Protein AF-A0A3D0YRG6-F1 (afdb_monomer)

Solvent-accessible surface area (backbone atoms only — not comparable to full-atom values): 16765 Å² total; per-residue (Å²): 136,90,87,84,81,78,80,50,76,67,57,53,54,51,49,54,49,51,50,47,50,52,47,17,48,48,54,17,50,45,39,53,71,35,41,47,46,30,84,77,57,40,59,72,38,30,30,65,33,42,30,53,46,43,55,52,52,52,52,49,51,52,52,56,38,47,76,70,71,39,66,58,76,84,44,48,73,67,44,46,66,55,49,52,56,35,47,41,37,67,75,52,95,42,61,67,58,49,56,50,43,54,54,52,45,56,52,48,51,42,49,47,56,50,49,54,54,43,58,72,74,41,90,83,66,101,45,74,69,48,55,55,50,50,52,53,52,53,56,38,21,69,79,25,39,66,58,26,49,52,50,53,54,47,58,65,53,72,75,74,63,90,73,57,69,63,63,55,42,50,52,50,14,51,53,50,33,52,49,47,36,67,73,47,50,49,55,53,51,32,74,76,32,68,70,57,28,63,72,47,36,73,60,53,51,54,50,50,50,49,61,68,31,69,67,46,49,47,52,52,51,28,51,51,45,17,31,50,47,32,4,38,58,48,41,68,66,45,78,92,67,89,77,77,80,77,84,72,83,81,56,64,68,31,49,48,45,28,55,53,50,53,49,50,54,52,51,52,52,51,52,58,50,45,60,66,69,63,54,96,61,77,72,90,50,68,66,61,60,51,48,54,58,56,56,66,71,75,75,118

Secondary structure (DSSP, 8-state):
--------HHHHHHHHHHHHHHHHHHHHHHHHHHTTTHHHHGGGGTHHHHHHHHHHHHHHHHHHHHTTT--HHHHHHHHHHHHHHHHHHHH---HHHHHHHHHHHHHHHHHHHHHHHHHHHS-----HHHHHHHHHHHHTHHHHHHHHHHHHHHHHHTTS----HHHHHHHHHHHHHHHHIIIIIHHHHHHH-HHHHHHHHHHHHHHHHHHHSHHHHHHHHHHHHHHHHHHHHHHHHS-S------PPPPPHHHHHHHHHHHHHHHHHHHHHHHHHH--SS--S-HHHHHHHHHHHHS--

Nearest PDB structures (foldseek):
  3qwe-assembly1_A-2  TM=1.627E-01  e=6.360E+00  Homo sapiens

Foldseek 3Di:
DDPPPDPDPVNVVVVVLLVLLVLLLVLLVLCLVQVVCCVVVNLVSCAVSVLVSLVSVVVVLLVLCVVVVQPVVVLVVLCVVLNVLSCCSHPDDDRVSSVVSVVVNLLSSLLSSLVSVCVVVDPDDPDPVVVVVSVCLSPQLVLCLVVLVVSNVVSVVVPDDPDPVLVVLLVLLVVVQVCCCQVPVQVVLCVQDVQSVVVCVVVNVVVVCCCPDPVNVSVVSSVSSSSSSSSSSVSSSDPDDSDDDDDDDDDPSSVCSNVVSSVVSVVVSVVSVVVVVPPVDDPPDPVVVVVCVVVNPPPD

Mean predicted aligned error: 12.84 Å

Sequence (300 aa):
MALFGLAGPRSEVDRLTGIKILWSLGASTLWVLLVWGFWRSGPDALGLNAFLYMAAMASLFVWSLHRQGVEVRSCLFWLIPWGLTALSFLVYYNPFLKMTSLLVLLVSSAIFYNYSLLAVRRSLQWTPSLVIRLTGRGLSFLFFIWKSIRLHGQFVSLRGAGRNSTLWRVIIGVVILVALALFIVLPLLSSADPTFASSVRSITDWFTELISSSPFRRALFGALLSVLTLAALLAWNSPSEMQEGKEKPIDSIVVGIVLGGVLALYLLFLGIQFQKLWVGRLPFEFADAVYFVKSGFWQL

Structure (mmCIF, N/CA/C/O backbone):
data_AF-A0A3D0YRG6-F1
#
_entry.id   AF-A0A3D0YRG6-F1
#
loop_
_atom_site.group_PDB
_atom_site.id
_atom_site.type_symbol
_atom_site.label_atom_id
_atom_site.label_alt_id
_atom_site.label_comp_id
_atom_site.label_asym_id
_atom_site.label_entity_id
_atom_site.label_seq_id
_atom_site.pdbx_PDB_ins_code
_atom_site.Cartn_x
_atom_site.Cartn_y
_atom_site.Cartn_z
_atom_site.occupancy
_atom_site.B_iso_or_equiv
_atom_site.auth_seq_id
_atom_site.auth_comp_id
_atom_site.auth_asym_id
_atom_site.auth_atom_id
_atom_site.pdbx_PDB_model_num
ATOM 1 N N . MET A 1 1 ? -0.795 -39.296 26.609 1.00 36.84 1 MET A N 1
ATOM 2 C CA . MET A 1 1 ? 0.221 -38.852 27.586 1.00 36.84 1 MET A CA 1
ATOM 3 C C . MET A 1 1 ? 1.489 -38.537 26.794 1.00 36.84 1 MET A C 1
ATOM 5 O O . MET A 1 1 ? 1.884 -39.381 26.007 1.00 36.84 1 MET A O 1
ATOM 9 N N . ALA A 1 2 ? 2.027 -37.318 26.935 1.00 33.34 2 ALA A N 1
ATOM 10 C CA . ALA A 1 2 ? 3.246 -36.784 26.295 1.00 33.34 2 ALA A CA 1
ATOM 11 C C . ALA A 1 2 ? 3.236 -36.497 24.768 1.00 33.34 2 ALA A C 1
ATOM 13 O O . ALA A 1 2 ? 3.969 -37.111 24.008 1.00 33.34 2 ALA A O 1
ATOM 14 N N . LEU A 1 3 ? 2.481 -35.475 24.333 1.00 28.20 3 LEU A N 1
ATOM 15 C CA . LEU A 1 3 ? 2.769 -34.700 23.100 1.00 28.20 3 LEU A CA 1
ATOM 16 C C . LEU A 1 3 ? 2.581 -33.178 23.316 1.00 28.20 3 LEU A C 1
ATOM 18 O O . LEU A 1 3 ? 2.334 -32.417 22.388 1.00 28.20 3 LEU A O 1
ATOM 22 N N . PHE A 1 4 ? 2.717 -32.723 24.565 1.00 39.62 4 PHE A N 1
ATOM 23 C CA . PHE A 1 4 ? 2.852 -31.309 24.928 1.00 39.62 4 PHE A CA 1
ATOM 24 C C . PHE A 1 4 ? 4.309 -31.055 25.328 1.00 39.62 4 PHE A C 1
ATOM 26 O O . PHE A 1 4 ? 4.646 -30.938 26.501 1.00 39.62 4 PHE A O 1
ATOM 33 N N . GLY A 1 5 ? 5.193 -31.060 24.331 1.00 30.92 5 GLY A N 1
ATOM 34 C CA . GLY A 1 5 ? 6.616 -30.780 24.496 1.00 30.92 5 GLY A CA 1
ATOM 35 C C . GLY A 1 5 ? 6.946 -29.355 24.063 1.00 30.92 5 GLY A C 1
ATOM 36 O O . GLY A 1 5 ? 7.280 -29.132 22.909 1.00 30.92 5 GLY A O 1
ATOM 37 N N . LEU A 1 6 ? 6.840 -28.412 25.002 1.00 38.47 6 LEU A N 1
ATOM 38 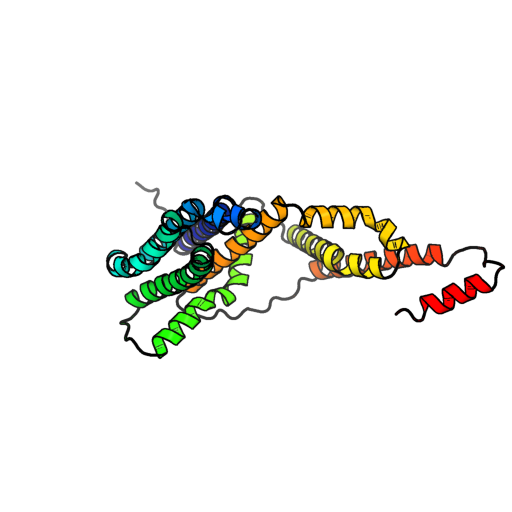C CA . LEU A 1 6 ? 7.609 -27.159 25.055 1.00 38.47 6 LEU A CA 1
ATOM 39 C C . LEU A 1 6 ? 7.607 -26.276 23.789 1.00 38.47 6 LEU A C 1
ATOM 41 O O . LEU A 1 6 ? 8.641 -25.998 23.184 1.00 38.47 6 LEU A O 1
ATOM 45 N N . ALA A 1 7 ? 6.445 -25.704 23.476 1.00 38.47 7 ALA A N 1
ATOM 46 C CA . ALA A 1 7 ? 6.382 -24.439 22.752 1.00 38.47 7 ALA A CA 1
ATOM 47 C C . ALA A 1 7 ? 6.850 -23.316 23.701 1.00 38.47 7 ALA A C 1
ATOM 49 O O . ALA A 1 7 ? 6.064 -22.771 24.470 1.00 38.47 7 ALA A O 1
ATOM 50 N N . GLY A 1 8 ? 8.150 -23.003 23.712 1.00 35.66 8 GLY A N 1
ATOM 51 C CA . GLY A 1 8 ? 8.667 -21.864 24.480 1.00 35.66 8 GLY A CA 1
ATOM 52 C C . GLY A 1 8 ? 8.008 -20.539 24.049 1.00 35.66 8 GLY A C 1
ATOM 53 O O . GLY A 1 8 ? 7.499 -20.456 22.925 1.00 35.66 8 GLY A O 1
ATOM 54 N N . PRO A 1 9 ? 8.070 -19.468 24.865 1.00 50.12 9 PRO A N 1
ATOM 55 C CA . PRO A 1 9 ? 7.388 -18.189 24.598 1.00 50.12 9 PRO A CA 1
ATOM 56 C C . PRO A 1 9 ? 7.739 -17.579 23.230 1.00 50.12 9 PRO A C 1
ATOM 58 O O . PRO A 1 9 ? 6.934 -16.883 22.617 1.00 50.12 9 PRO A O 1
ATOM 61 N N . ARG A 1 10 ? 8.923 -17.901 22.695 1.00 54.84 10 ARG A N 1
ATOM 62 C CA . ARG A 1 10 ? 9.375 -17.490 21.359 1.00 54.84 10 ARG A CA 1
ATOM 63 C C . ARG A 1 10 ? 8.516 -18.082 20.231 1.00 54.84 10 ARG A C 1
ATOM 65 O O . ARG A 1 10 ? 8.138 -17.362 19.316 1.00 54.84 10 ARG A O 1
ATOM 72 N N . SER A 1 11 ? 8.132 -19.355 20.344 1.00 62.22 11 SER A N 1
ATOM 73 C CA . SER A 1 11 ? 7.316 -20.050 19.336 1.00 62.22 11 SER A CA 1
ATOM 74 C C . SER A 1 11 ? 5.872 -19.538 19.276 1.00 62.22 11 SER A C 1
ATOM 76 O O . SER A 1 11 ? 5.269 -19.491 18.204 1.00 62.22 11 SER A O 1
ATOM 78 N N . GLU A 1 12 ? 5.324 -19.090 20.408 1.00 67.31 12 GLU A N 1
ATOM 79 C CA . GLU A 1 12 ? 3.985 -18.506 20.470 1.00 67.31 12 GLU A CA 1
ATOM 80 C C . GLU A 1 12 ? 3.956 -17.087 19.886 1.00 67.31 12 GLU A C 1
ATOM 82 O O . GLU A 1 12 ? 3.063 -16.755 19.103 1.00 67.31 12 GLU A O 1
ATOM 87 N N . VAL A 1 13 ? 4.974 -16.271 20.181 1.00 66.94 13 VAL A N 1
ATOM 88 C CA . VAL A 1 13 ? 5.146 -14.938 19.580 1.00 66.94 13 VAL A CA 1
ATOM 89 C C . VAL A 1 13 ? 5.319 -15.034 18.062 1.00 66.94 13 VAL A C 1
ATOM 91 O O . VAL A 1 13 ? 4.689 -14.271 17.322 1.00 66.94 13 VAL A O 1
ATOM 94 N N . ASP A 1 14 ? 6.109 -15.996 17.584 1.00 70.56 14 ASP A N 1
ATOM 95 C CA . ASP A 1 14 ? 6.311 -16.231 16.153 1.00 70.56 14 ASP A CA 1
ATOM 96 C C . ASP A 1 14 ? 5.012 -16.703 15.475 1.00 70.56 14 ASP A C 1
ATOM 98 O O . ASP A 1 14 ? 4.643 -16.195 14.411 1.00 70.56 14 ASP A O 1
ATOM 102 N N . ARG A 1 15 ? 4.238 -17.582 16.130 1.00 76.50 15 ARG A N 1
ATOM 103 C CA . ARG A 1 15 ? 2.918 -18.026 15.652 1.00 76.50 15 ARG A CA 1
ATOM 104 C C . ARG A 1 15 ? 1.920 -16.871 15.558 1.00 76.50 15 ARG A C 1
ATOM 106 O O . ARG A 1 15 ? 1.243 -16.726 14.542 1.00 76.50 15 ARG A O 1
ATOM 113 N N . LEU A 1 16 ? 1.829 -16.033 16.590 1.00 78.88 16 LEU A N 1
ATOM 114 C CA . LEU A 1 16 ? 0.945 -14.863 16.596 1.00 78.88 16 LEU A CA 1
ATOM 115 C C . LEU A 1 16 ? 1.347 -13.845 15.527 1.00 78.88 16 LEU A C 1
ATOM 117 O O . LEU A 1 16 ? 0.482 -13.250 14.884 1.00 78.88 16 LEU A O 1
ATOM 121 N N . THR A 1 17 ? 2.648 -13.670 15.304 1.00 79.31 17 THR A N 1
ATOM 122 C CA . THR A 1 17 ? 3.166 -12.805 14.240 1.00 79.31 17 THR A CA 1
ATOM 123 C C . THR A 1 17 ? 2.796 -13.353 12.862 1.00 79.31 17 THR A C 1
ATOM 125 O O . THR A 1 17 ? 2.290 -12.601 12.033 1.00 79.31 17 THR A O 1
ATOM 128 N N . GLY A 1 18 ? 2.932 -14.665 12.638 1.00 81.88 18 GLY A N 1
ATOM 129 C CA . GLY A 1 18 ? 2.489 -15.320 11.404 1.00 81.88 18 GLY A CA 1
ATOM 130 C C . GLY A 1 18 ? 0.988 -15.158 11.140 1.00 81.88 18 GLY A C 1
ATOM 131 O O . GLY A 1 18 ? 0.591 -14.840 10.022 1.00 81.88 18 GLY A O 1
ATOM 132 N N . ILE A 1 19 ? 0.151 -15.286 12.175 1.00 84.75 19 ILE A N 1
ATOM 133 C CA . ILE A 1 19 ? -1.299 -15.068 12.059 1.00 84.75 19 ILE A CA 1
ATOM 134 C C . ILE A 1 19 ? -1.611 -13.607 11.694 1.00 84.75 19 ILE A C 1
ATOM 136 O O . ILE A 1 19 ? -2.452 -13.364 10.833 1.00 84.75 19 ILE A O 1
ATOM 140 N N . LYS A 1 20 ? -0.920 -12.625 12.291 1.00 85.44 20 LYS A N 1
ATOM 141 C CA . LYS A 1 20 ? -1.088 -11.200 11.942 1.00 85.44 20 LYS A CA 1
ATOM 142 C C . LYS A 1 20 ? -0.729 -10.910 10.481 1.00 85.44 20 LYS A C 1
ATOM 144 O O . LYS A 1 20 ? -1.434 -10.136 9.845 1.00 85.44 20 LYS A O 1
ATOM 149 N N . ILE A 1 21 ? 0.321 -11.544 9.955 1.00 86.38 21 ILE A N 1
ATOM 150 C CA . ILE A 1 21 ? 0.722 -11.421 8.543 1.00 86.38 21 ILE A CA 1
ATOM 151 C C . ILE A 1 21 ? -0.329 -12.054 7.622 1.00 86.38 21 ILE A C 1
ATOM 153 O O . ILE A 1 21 ? -0.707 -11.469 6.611 1.00 86.38 21 ILE A O 1
ATOM 157 N N . LEU A 1 22 ? -0.845 -13.235 7.976 1.00 87.38 22 LEU A N 1
ATOM 158 C CA . LEU A 1 22 ? -1.905 -13.881 7.199 1.00 87.38 22 LEU A CA 1
ATOM 159 C C . LEU A 1 22 ? -3.162 -13.002 7.142 1.00 87.38 22 LEU A C 1
ATOM 161 O O . LEU A 1 22 ? -3.782 -12.858 6.091 1.00 87.38 22 LEU A O 1
ATOM 165 N N . TRP A 1 23 ? -3.505 -12.372 8.264 1.00 86.94 23 TRP A N 1
ATOM 166 C CA . TRP A 1 23 ? -4.631 -11.455 8.347 1.00 86.94 23 TRP A CA 1
ATOM 167 C C . TRP A 1 23 ? -4.425 -10.166 7.561 1.00 86.94 23 TRP A C 1
ATOM 169 O O . TRP A 1 23 ? -5.364 -9.732 6.902 1.00 86.94 23 TRP A O 1
ATOM 179 N N . SER A 1 24 ? -3.231 -9.566 7.580 1.00 89.19 24 SER A N 1
ATOM 180 C CA . SER A 1 24 ? -2.956 -8.371 6.773 1.00 89.19 24 SER A CA 1
ATOM 181 C C . SER A 1 24 ? -3.040 -8.669 5.275 1.00 89.19 24 SER A C 1
ATOM 183 O O . SER A 1 24 ? -3.644 -7.902 4.523 1.00 89.19 24 SER A O 1
ATOM 185 N N . LEU A 1 25 ? -2.527 -9.832 4.855 1.00 88.94 25 LEU A N 1
ATOM 186 C CA . LEU A 1 25 ? -2.651 -10.315 3.479 1.00 88.94 25 LEU A CA 1
ATOM 187 C C . LEU A 1 25 ? -4.115 -10.581 3.110 1.00 88.94 25 LEU A C 1
ATOM 189 O O . LEU A 1 25 ? -4.562 -10.166 2.042 1.00 88.94 25 LEU A O 1
ATOM 193 N N . GLY A 1 26 ? -4.875 -11.228 3.997 1.00 88.31 26 GLY A N 1
ATOM 194 C CA . GLY A 1 26 ? -6.297 -11.508 3.803 1.00 88.31 26 GLY A CA 1
ATOM 195 C C . GLY A 1 26 ? -7.140 -10.237 3.698 1.00 88.31 26 GLY A C 1
ATOM 196 O O . GLY A 1 26 ? -7.894 -10.088 2.742 1.00 88.31 26 GLY A O 1
ATOM 197 N N . ALA A 1 27 ? -6.963 -9.290 4.623 1.00 87.38 27 ALA A N 1
ATOM 198 C CA . ALA A 1 27 ? -7.642 -7.994 4.609 1.00 87.38 27 ALA A CA 1
ATOM 199 C C . ALA A 1 27 ? -7.343 -7.221 3.321 1.00 87.38 27 ALA A C 1
ATOM 201 O O . ALA A 1 27 ? -8.251 -6.735 2.650 1.00 87.38 27 ALA A O 1
ATOM 202 N N . SER A 1 28 ? -6.073 -7.169 2.929 1.00 90.38 28 SER A N 1
ATOM 203 C CA . SER A 1 28 ? -5.670 -6.526 1.687 1.00 90.38 28 SER A CA 1
ATOM 204 C C . SER A 1 28 ? -6.287 -7.189 0.448 1.00 90.38 28 SER A C 1
ATOM 206 O O . SER A 1 28 ? -6.836 -6.510 -0.422 1.00 90.38 28 SER A O 1
ATOM 208 N N . THR A 1 29 ? -6.266 -8.521 0.396 1.00 89.25 29 THR A N 1
ATOM 209 C CA . THR A 1 29 ? -6.861 -9.285 -0.708 1.00 89.25 29 THR A CA 1
ATOM 210 C C . THR A 1 29 ? -8.365 -9.036 -0.791 1.00 89.25 29 THR A C 1
ATOM 212 O O . THR A 1 29 ? -8.882 -8.770 -1.872 1.00 89.25 29 THR A O 1
ATOM 215 N N . LEU A 1 30 ? -9.068 -9.037 0.347 1.00 89.75 30 LEU A N 1
ATOM 216 C CA . LEU A 1 30 ? -10.493 -8.711 0.412 1.00 89.75 30 LEU A CA 1
ATOM 217 C C . LEU A 1 30 ? -10.779 -7.296 -0.091 1.00 89.75 30 LEU A C 1
ATOM 219 O O . LEU A 1 30 ? -11.737 -7.110 -0.836 1.00 89.75 30 LEU A O 1
ATOM 223 N N . TRP A 1 31 ? -9.945 -6.311 0.249 1.00 90.25 31 TRP A N 1
ATOM 224 C CA . TRP A 1 31 ? -10.100 -4.955 -0.279 1.00 90.25 31 TRP A CA 1
ATOM 225 C C . TRP A 1 31 ? -9.959 -4.929 -1.802 1.00 90.25 31 TRP A C 1
ATOM 227 O O . TRP A 1 31 ? -10.797 -4.360 -2.498 1.00 90.25 31 TRP A O 1
ATOM 237 N N . VAL A 1 32 ? -8.923 -5.576 -2.343 1.00 89.88 32 VAL A N 1
ATOM 238 C CA . VAL A 1 32 ? -8.686 -5.631 -3.794 1.00 89.88 32 VAL A CA 1
ATOM 239 C C . VAL A 1 32 ? -9.809 -6.374 -4.525 1.00 89.88 32 VAL A C 1
ATOM 241 O O . VAL A 1 32 ? -10.137 -6.020 -5.654 1.00 89.88 32 VAL A O 1
ATOM 244 N N . LEU A 1 33 ? -10.426 -7.379 -3.908 1.00 88.56 33 LEU A N 1
ATOM 245 C CA . LEU A 1 33 ? -11.531 -8.118 -4.519 1.00 88.56 33 LEU A CA 1
ATOM 246 C C . LEU A 1 33 ? -12.857 -7.356 -4.453 1.00 88.56 33 LEU A C 1
ATOM 248 O O . LEU A 1 33 ? -13.571 -7.288 -5.449 1.00 88.56 33 LEU A O 1
ATOM 252 N N . LEU A 1 34 ? -13.182 -6.780 -3.296 1.00 87.50 34 LEU A N 1
ATOM 253 C CA . LEU A 1 34 ? -14.490 -6.181 -3.036 1.00 87.50 34 LEU A CA 1
ATOM 254 C C . LEU A 1 34 ? -14.517 -4.696 -3.416 1.00 87.50 34 LEU A C 1
ATOM 256 O O . LEU A 1 34 ? -15.422 -4.230 -4.100 1.00 87.50 34 LEU A O 1
ATOM 260 N N . VAL A 1 35 ? -13.509 -3.936 -2.997 1.00 86.56 35 VAL A N 1
ATOM 261 C CA . VAL A 1 35 ? -13.532 -2.467 -3.038 1.00 86.56 35 VAL A CA 1
ATOM 262 C C . VAL A 1 35 ? -12.842 -1.910 -4.285 1.00 86.56 35 VAL A C 1
ATOM 264 O O . VAL A 1 35 ? -13.144 -0.793 -4.688 1.00 86.56 35 VAL A O 1
ATOM 267 N N . TRP A 1 36 ? -11.993 -2.677 -4.984 1.00 88.44 36 TRP A N 1
ATOM 268 C CA . TRP A 1 36 ? -11.275 -2.180 -6.173 1.00 88.44 36 TRP A CA 1
ATOM 269 C C . TRP A 1 36 ? -12.185 -1.625 -7.277 1.00 88.44 36 TRP A C 1
ATOM 271 O O . TRP A 1 36 ? -11.772 -0.733 -8.022 1.00 88.44 36 TRP A O 1
ATOM 281 N N . GLY A 1 37 ? -13.422 -2.125 -7.387 1.00 83.75 37 GLY A N 1
ATOM 282 C CA . GLY A 1 37 ? -14.426 -1.607 -8.323 1.00 83.75 37 GLY A CA 1
ATOM 283 C C . GLY A 1 37 ? -14.661 -0.098 -8.189 1.00 83.75 37 GLY A C 1
ATOM 284 O O . GLY A 1 37 ? -14.980 0.556 -9.180 1.00 83.75 37 GLY A O 1
ATOM 285 N N . PHE A 1 38 ? -14.392 0.468 -7.010 1.00 84.88 38 PHE A N 1
ATOM 286 C CA . PHE A 1 38 ? -14.423 1.902 -6.737 1.00 84.88 38 PHE A CA 1
ATOM 287 C C . PHE A 1 38 ? -13.600 2.733 -7.731 1.00 84.88 38 PHE A C 1
ATOM 289 O O . PHE A 1 38 ? -14.051 3.780 -8.180 1.00 84.88 38 PHE A O 1
ATOM 296 N N . TRP A 1 39 ? -12.425 2.253 -8.148 1.00 82.00 39 TRP A N 1
ATOM 297 C CA . TRP A 1 39 ? -11.570 2.986 -9.090 1.00 82.00 39 TRP A CA 1
ATOM 298 C C . TRP A 1 39 ? -12.131 3.049 -10.514 1.00 82.00 39 TRP A C 1
ATOM 300 O O . TRP A 1 39 ? -11.663 3.852 -11.314 1.00 82.00 39 TRP A O 1
ATOM 310 N N . ARG A 1 40 ? -13.089 2.177 -10.856 1.00 82.44 40 ARG A N 1
ATOM 311 C CA . ARG A 1 40 ? -13.707 2.123 -12.190 1.00 82.44 40 ARG A CA 1
ATOM 312 C C . ARG A 1 40 ? -15.100 2.737 -12.210 1.00 82.44 40 ARG A C 1
ATOM 314 O O . ARG A 1 40 ? -15.429 3.446 -13.149 1.00 82.44 40 ARG A O 1
ATOM 321 N N . SER A 1 41 ? -15.902 2.447 -11.192 1.00 79.56 41 SER A N 1
ATOM 322 C CA . SER A 1 41 ? -17.324 2.804 -11.139 1.00 79.56 41 SER A CA 1
ATOM 323 C C . SER A 1 41 ? -17.640 3.801 -10.021 1.00 79.56 41 SER A C 1
ATOM 325 O O . SER A 1 41 ? -18.802 4.037 -9.714 1.00 79.56 41 SER A O 1
ATOM 327 N N . GLY A 1 42 ? -16.616 4.373 -9.381 1.00 81.75 42 GLY A N 1
ATOM 328 C CA . GLY A 1 42 ? -16.779 5.378 -8.338 1.00 81.75 42 GLY A CA 1
ATOM 329 C C . GLY A 1 42 ? -17.505 4.853 -7.089 1.00 81.75 42 GLY A C 1
ATOM 330 O O . GLY A 1 42 ? -17.445 3.659 -6.774 1.00 81.75 42 GLY A O 1
ATOM 331 N N . PRO A 1 43 ? -18.202 5.737 -6.351 1.00 80.25 43 PRO A N 1
ATOM 332 C CA . PRO A 1 43 ? -18.942 5.391 -5.132 1.00 80.25 43 PRO A CA 1
ATOM 333 C C . PRO A 1 43 ? -20.020 4.313 -5.309 1.00 80.25 43 PRO A C 1
ATOM 335 O O . PRO A 1 43 ? -20.471 3.713 -4.328 1.00 80.25 43 PRO A O 1
ATOM 338 N N . ASP A 1 44 ? -20.437 4.036 -6.540 1.00 78.38 44 ASP A N 1
ATOM 339 C CA . ASP A 1 44 ? -21.520 3.097 -6.825 1.00 78.38 44 ASP A CA 1
ATOM 340 C C . ASP A 1 44 ? -21.078 1.645 -6.629 1.00 78.38 44 ASP A C 1
ATOM 342 O O . ASP A 1 44 ? -21.865 0.818 -6.174 1.00 78.38 44 ASP A O 1
ATOM 346 N N . ALA A 1 45 ? -19.786 1.359 -6.816 1.00 80.56 45 ALA A N 1
ATOM 347 C CA . ALA A 1 45 ? -19.205 0.042 -6.558 1.00 80.56 45 ALA A CA 1
ATOM 348 C C . ALA A 1 45 ? -19.030 -0.300 -5.068 1.00 80.56 45 ALA A C 1
ATOM 350 O O . ALA A 1 45 ? -18.699 -1.443 -4.745 1.00 80.56 45 ALA A O 1
ATOM 351 N N . LEU A 1 46 ? -19.213 0.669 -4.160 1.00 82.19 46 LEU A N 1
ATOM 352 C CA . LEU A 1 46 ? -18.967 0.461 -2.733 1.00 82.19 46 LEU A CA 1
ATOM 353 C C . LEU A 1 46 ? -20.058 -0.394 -2.087 1.00 82.19 46 LEU A C 1
ATOM 355 O O . LEU A 1 46 ? -19.710 -1.396 -1.495 1.00 82.19 46 LEU A O 1
ATOM 359 N N . GLY A 1 47 ? -21.341 -0.061 -2.246 1.00 85.62 47 GLY A N 1
ATOM 360 C CA . GLY A 1 47 ? -22.518 -0.773 -1.703 1.00 85.62 47 GLY A CA 1
ATOM 361 C C . GLY A 1 47 ? -22.271 -1.938 -0.721 1.00 85.62 47 GLY A C 1
ATOM 362 O O . GLY A 1 47 ? -21.744 -1.768 0.381 1.00 85.62 47 GLY A O 1
ATOM 363 N N . LEU A 1 48 ? -22.650 -3.149 -1.144 1.00 87.00 48 LEU A N 1
ATOM 364 C CA . LEU A 1 48 ? -22.461 -4.386 -0.376 1.00 87.00 48 LEU A CA 1
ATOM 365 C C . LEU A 1 48 ? -20.982 -4.749 -0.176 1.00 87.00 48 LEU A C 1
ATOM 367 O O . LEU A 1 48 ? -20.606 -5.279 0.866 1.00 87.00 48 LEU A O 1
ATOM 371 N N . ASN A 1 49 ? -20.133 -4.443 -1.152 1.00 89.44 49 ASN A N 1
ATOM 372 C CA . ASN A 1 49 ? -18.718 -4.799 -1.135 1.00 89.44 49 ASN A CA 1
ATOM 373 C C . ASN A 1 49 ? -17.950 -4.130 0.014 1.00 89.44 49 ASN A C 1
ATOM 375 O O . ASN A 1 49 ? -17.192 -4.779 0.735 1.00 89.44 49 ASN A O 1
ATOM 379 N N . ALA A 1 50 ? -18.173 -2.833 0.201 1.00 85.88 50 ALA A N 1
ATOM 380 C CA . ALA A 1 50 ? -17.630 -2.034 1.280 1.00 85.88 50 ALA A CA 1
ATOM 381 C C . ALA A 1 50 ? -18.191 -2.520 2.612 1.00 85.88 50 ALA A C 1
ATOM 383 O O . ALA A 1 50 ? -17.408 -2.748 3.524 1.00 85.88 50 ALA A O 1
ATOM 384 N N . PHE A 1 51 ? -19.499 -2.782 2.712 1.00 88.88 51 PHE A N 1
ATOM 385 C CA . PHE A 1 51 ? -20.086 -3.360 3.924 1.00 88.88 51 PHE A CA 1
ATOM 386 C C . PHE A 1 51 ? -19.416 -4.687 4.325 1.00 88.88 51 PHE A C 1
ATOM 388 O O . PHE A 1 51 ? -19.010 -4.843 5.475 1.00 88.88 51 PHE A O 1
ATOM 395 N N . LEU A 1 52 ? -19.239 -5.619 3.382 1.00 89.38 52 LEU A N 1
ATOM 396 C CA . LEU A 1 52 ? -18.599 -6.916 3.633 1.00 89.38 52 LEU A CA 1
ATOM 397 C C . LEU A 1 52 ? -17.129 -6.770 4.032 1.00 89.38 52 LEU A C 1
ATOM 399 O O . LEU A 1 52 ? -16.691 -7.379 5.010 1.00 89.38 52 LEU A O 1
ATOM 403 N N . TYR A 1 53 ? -16.376 -5.937 3.307 1.00 89.00 53 TYR A N 1
ATOM 404 C CA . TYR A 1 53 ? -14.997 -5.618 3.670 1.00 89.00 53 TYR A CA 1
ATOM 405 C C . TYR A 1 53 ? -14.932 -5.032 5.079 1.00 89.00 53 TYR A C 1
ATOM 407 O O . TYR A 1 53 ? -14.077 -5.411 5.885 1.00 89.00 53 TYR A O 1
ATOM 415 N N . MET A 1 54 ? -15.874 -4.145 5.401 1.00 86.56 54 MET A N 1
ATOM 416 C CA . MET A 1 54 ? -15.909 -3.541 6.708 1.00 86.56 54 MET A CA 1
ATOM 417 C C . MET A 1 54 ? -16.180 -4.574 7.779 1.00 86.56 54 MET A C 1
ATOM 419 O O . MET A 1 54 ? -15.397 -4.670 8.724 1.00 86.56 54 MET A O 1
ATOM 423 N N . ALA A 1 55 ? -17.240 -5.370 7.643 1.00 87.12 55 ALA A N 1
ATOM 424 C CA . ALA A 1 55 ? -17.586 -6.413 8.603 1.00 87.12 55 ALA A CA 1
ATOM 425 C C . ALA A 1 55 ? -16.395 -7.350 8.873 1.00 87.12 55 ALA A C 1
ATOM 427 O O . ALA A 1 55 ? -16.102 -7.666 10.030 1.00 87.12 55 ALA A O 1
ATOM 428 N N . ALA A 1 56 ? -15.638 -7.704 7.827 1.00 87.44 56 ALA A N 1
ATOM 429 C CA . ALA A 1 56 ? -14.400 -8.464 7.962 1.00 87.44 56 ALA A CA 1
ATOM 430 C C . ALA A 1 56 ? -13.344 -7.717 8.804 1.00 87.44 56 ALA A C 1
ATOM 432 O O . ALA A 1 56 ? -12.795 -8.293 9.744 1.00 87.44 56 ALA A O 1
ATOM 433 N N . MET A 1 57 ? -13.106 -6.427 8.550 1.00 85.69 57 MET A N 1
ATOM 434 C CA . MET A 1 57 ? -12.176 -5.605 9.341 1.00 85.69 57 MET A CA 1
ATOM 435 C C . MET A 1 57 ? -12.607 -5.423 10.805 1.00 85.69 57 MET A C 1
ATOM 437 O O . MET A 1 57 ? -11.763 -5.486 1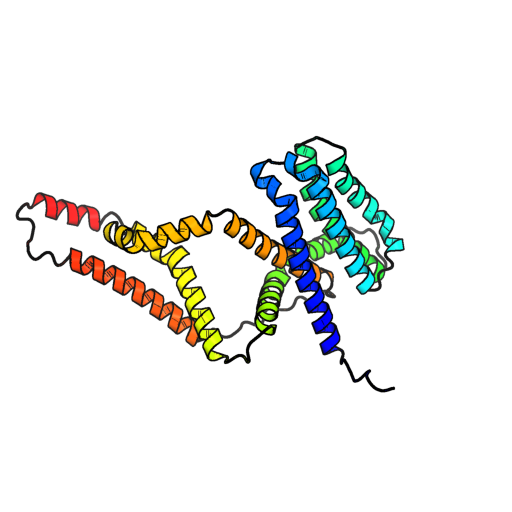1.699 1.00 85.69 57 MET A O 1
ATOM 441 N N . ALA A 1 58 ? -13.899 -5.252 11.095 1.00 84.81 58 ALA A N 1
ATOM 442 C CA . ALA A 1 58 ? -14.368 -5.224 12.483 1.00 84.81 58 ALA A CA 1
ATOM 443 C C . ALA A 1 58 ? -14.149 -6.567 13.181 1.00 84.81 58 ALA A C 1
ATOM 445 O O . ALA A 1 58 ? -13.640 -6.590 14.301 1.00 84.81 58 ALA A O 1
ATOM 446 N N . SER A 1 59 ? -14.470 -7.684 12.518 1.00 85.19 59 SER A N 1
ATOM 447 C CA . SER A 1 59 ? -14.248 -9.024 13.077 1.00 85.19 59 SER A CA 1
ATOM 448 C C . SER A 1 59 ? -12.771 -9.255 13.416 1.00 85.19 59 SER A C 1
ATOM 450 O O . SER A 1 59 ? -12.441 -9.778 14.481 1.00 85.19 59 SER A O 1
ATOM 452 N N . LEU A 1 60 ? -11.880 -8.754 12.559 1.00 83.12 60 LEU A N 1
ATOM 453 C CA . LEU A 1 60 ? -10.435 -8.751 12.735 1.00 83.12 60 LEU A CA 1
ATOM 454 C C . LEU A 1 60 ? -9.986 -7.970 13.968 1.00 83.12 60 LEU A C 1
ATOM 456 O O . LEU A 1 60 ? -9.221 -8.479 14.794 1.00 83.12 60 LEU A O 1
ATOM 460 N N . PHE A 1 61 ? -10.461 -6.734 14.106 1.00 81.06 61 PHE A N 1
ATOM 461 C CA . PHE A 1 61 ? -10.125 -5.898 15.251 1.00 81.06 61 PHE A CA 1
ATOM 462 C C . PHE A 1 61 ? -10.665 -6.484 16.552 1.00 81.06 61 PHE A C 1
ATOM 464 O O . PHE A 1 61 ? -9.920 -6.571 17.526 1.00 81.06 61 PHE A O 1
ATOM 471 N N . VAL A 1 62 ? -11.907 -6.969 16.555 1.00 84.69 62 VAL A N 1
ATOM 472 C CA . VAL A 1 62 ? -12.522 -7.644 17.704 1.00 84.69 62 VAL A CA 1
ATOM 473 C C . VAL A 1 62 ? -11.734 -8.890 18.103 1.00 84.69 62 VAL A C 1
ATOM 475 O O . VAL A 1 62 ? -11.397 -9.053 19.276 1.00 84.69 62 VAL A O 1
ATOM 478 N N . TRP A 1 63 ? -11.368 -9.737 17.139 1.00 85.06 63 TRP A N 1
ATOM 479 C CA . TRP A 1 63 ? -10.524 -10.906 17.381 1.00 85.06 63 TRP A CA 1
ATOM 480 C C . TRP A 1 63 ? -9.174 -10.510 17.994 1.00 85.06 63 TRP A C 1
ATOM 482 O O . TRP A 1 63 ? -8.718 -11.114 18.969 1.00 85.06 63 TRP A O 1
ATOM 492 N N . SER A 1 64 ? -8.546 -9.455 17.468 1.00 82.19 64 SER A N 1
ATOM 493 C CA . SER A 1 64 ? -7.260 -8.972 17.969 1.00 82.19 64 SER A CA 1
ATOM 494 C C . SER A 1 64 ? -7.346 -8.326 19.358 1.00 82.19 64 SER A C 1
ATOM 496 O O . SER A 1 64 ? -6.353 -8.372 20.088 1.00 82.19 64 SER A O 1
ATOM 498 N N . LEU A 1 65 ? -8.480 -7.715 19.714 1.00 82.12 65 LEU A N 1
ATOM 499 C CA . LEU A 1 65 ? -8.755 -7.184 21.053 1.00 82.12 65 LEU A CA 1
ATOM 500 C C . LEU A 1 65 ? -8.970 -8.325 22.050 1.00 82.12 65 LEU A C 1
ATOM 502 O O . LEU A 1 65 ? -8.351 -8.340 23.112 1.00 82.12 65 LEU A O 1
ATOM 506 N N . HIS A 1 66 ? -9.769 -9.326 21.675 1.00 82.94 66 HIS A N 1
ATOM 507 C CA . HIS A 1 66 ? -10.010 -10.508 22.500 1.00 82.94 66 HIS A CA 1
ATOM 508 C C . HIS A 1 66 ? -8.704 -11.246 22.829 1.00 82.94 66 HIS A C 1
ATOM 510 O O . HIS A 1 66 ? -8.460 -11.617 23.974 1.00 82.94 66 HIS A O 1
ATOM 516 N N . ARG A 1 67 ? -7.797 -11.369 21.850 1.00 81.12 67 ARG A N 1
ATOM 517 C CA . ARG A 1 67 ? -6.454 -11.939 22.057 1.00 81.12 67 ARG A CA 1
ATOM 518 C C . ARG A 1 67 ? -5.553 -11.123 22.986 1.00 81.12 67 ARG A C 1
ATOM 520 O O . ARG A 1 67 ? -4.584 -11.671 23.494 1.00 81.12 67 ARG A O 1
ATOM 527 N N . GLN A 1 68 ? -5.857 -9.849 23.210 1.00 76.25 68 GLN A N 1
ATOM 528 C CA . GLN A 1 68 ? -5.160 -8.995 24.175 1.00 76.25 68 GLN A CA 1
ATOM 529 C C . GLN A 1 68 ? -5.823 -8.975 25.556 1.00 76.25 68 GLN A C 1
ATOM 531 O O . GLN A 1 68 ? -5.426 -8.175 26.398 1.00 76.25 68 GLN A O 1
ATOM 536 N N . GLY A 1 69 ? -6.815 -9.839 25.794 1.00 76.56 69 GLY A N 1
ATOM 537 C CA . GLY A 1 69 ? -7.528 -9.911 27.069 1.00 76.56 69 GLY A CA 1
ATOM 538 C C . GLY A 1 69 ? -8.556 -8.796 27.261 1.00 76.56 69 GLY A C 1
ATOM 539 O O . GLY A 1 69 ? -9.007 -8.579 28.379 1.00 76.56 69 GLY A O 1
ATOM 540 N N . VAL A 1 70 ? -8.933 -8.078 26.195 1.00 79.44 70 VAL A N 1
ATOM 541 C CA . VAL A 1 70 ? -9.978 -7.052 26.275 1.00 79.44 70 VAL A CA 1
ATOM 542 C C . VAL A 1 70 ? -11.353 -7.709 26.308 1.00 79.44 70 VAL A C 1
ATOM 544 O O . VAL A 1 70 ? -11.711 -8.482 25.413 1.00 79.44 70 VAL A O 1
ATOM 547 N N . GLU A 1 71 ? -12.161 -7.343 27.302 1.00 79.38 71 GLU A N 1
ATOM 548 C CA . GLU A 1 71 ? -13.580 -7.685 27.339 1.00 79.38 71 GLU A CA 1
ATOM 549 C C . GLU A 1 71 ? -14.339 -6.903 26.263 1.00 79.38 71 GLU A C 1
ATOM 551 O O . GLU A 1 71 ? -14.767 -5.762 26.445 1.00 79.38 71 GLU A O 1
ATOM 556 N N . VAL A 1 72 ? -14.521 -7.541 25.106 1.00 72.00 72 VAL A N 1
ATOM 557 C CA . VAL A 1 72 ? -15.196 -6.954 23.937 1.00 72.00 72 VAL A CA 1
ATOM 558 C C . VAL A 1 72 ? -16.606 -6.463 24.281 1.00 72.00 72 VAL A C 1
ATOM 560 O O . VAL A 1 72 ? -17.056 -5.469 23.715 1.00 72.00 72 VAL A O 1
ATOM 563 N N . ARG A 1 73 ? -17.285 -7.106 25.244 1.00 75.94 73 ARG A N 1
ATOM 564 C CA . ARG A 1 73 ? -18.636 -6.721 25.683 1.00 75.94 73 ARG A CA 1
ATOM 565 C C . ARG A 1 73 ? -18.696 -5.276 26.176 1.00 75.94 73 ARG A C 1
ATOM 567 O O . ARG A 1 73 ? -19.590 -4.538 25.781 1.00 75.94 73 ARG A O 1
ATOM 574 N N . SER A 1 74 ? -17.695 -4.854 26.937 1.00 70.56 74 SER A N 1
ATOM 575 C CA . SER A 1 74 ? -17.571 -3.490 27.462 1.00 70.56 74 SER A CA 1
ATOM 576 C C . SER A 1 74 ? -17.242 -2.465 26.367 1.00 70.56 74 SER A C 1
ATOM 578 O O . SER A 1 74 ? -17.433 -1.266 26.548 1.00 70.56 74 SER A O 1
ATOM 580 N N . CYS A 1 75 ? -16.784 -2.930 25.200 1.00 71.38 75 CYS A N 1
ATOM 581 C CA . CYS A 1 75 ? -16.452 -2.104 24.040 1.00 71.38 75 CYS A CA 1
ATOM 582 C C . CYS A 1 75 ? -17.537 -2.117 22.945 1.00 71.38 75 CYS A C 1
ATOM 584 O O . CYS A 1 75 ? -17.412 -1.364 21.980 1.00 71.38 75 CYS A O 1
ATOM 586 N N . LEU A 1 76 ? -18.601 -2.925 23.079 1.00 72.75 76 LEU A N 1
ATOM 587 C CA . LEU A 1 76 ? -19.675 -3.059 22.078 1.00 72.75 76 LEU A CA 1
ATOM 588 C C . LEU A 1 76 ? -20.325 -1.719 21.725 1.00 72.75 76 LEU A C 1
ATOM 590 O O . LEU A 1 76 ? -20.643 -1.482 20.565 1.00 72.75 76 LEU A O 1
ATOM 594 N N . PHE A 1 77 ? -20.474 -0.824 22.704 1.00 76.81 77 PHE A N 1
ATOM 595 C CA . PHE A 1 77 ? -21.060 0.496 22.477 1.00 76.81 77 PHE A CA 1
ATOM 596 C C . PHE A 1 77 ? -20.284 1.304 21.425 1.00 76.81 77 PHE A C 1
ATOM 598 O O . PHE A 1 77 ? -20.875 1.966 20.576 1.00 76.81 77 PHE A O 1
ATOM 605 N N . TRP A 1 78 ? -18.956 1.186 21.409 1.00 73.25 78 TRP A N 1
ATOM 606 C CA . TRP A 1 78 ? -18.106 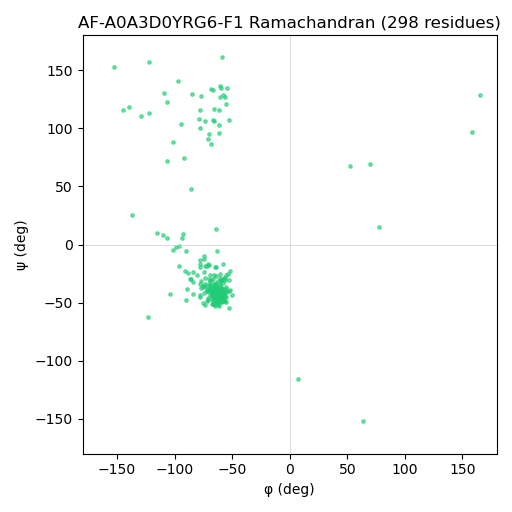1.893 20.452 1.00 73.25 78 TRP A CA 1
ATOM 607 C C . TRP A 1 78 ? -18.083 1.258 19.055 1.00 73.25 78 TRP A C 1
ATOM 609 O O . TRP A 1 78 ? -17.653 1.898 18.097 1.00 73.25 78 TRP A O 1
ATOM 619 N N . LEU A 1 79 ? -18.589 0.030 18.918 1.00 77.94 79 LEU A N 1
ATOM 620 C CA . LEU A 1 79 ? -18.840 -0.608 17.625 1.00 77.94 79 LEU A CA 1
ATOM 621 C C . LEU A 1 79 ? -20.124 -0.097 16.964 1.00 77.94 79 LEU A C 1
ATOM 623 O O . LEU A 1 79 ? -20.275 -0.276 15.760 1.00 77.94 79 LEU A O 1
ATOM 627 N N . ILE A 1 80 ? -21.029 0.561 17.700 1.00 81.56 80 ILE A N 1
ATOM 628 C CA . ILE A 1 80 ? -22.303 1.051 17.153 1.00 81.56 80 ILE A CA 1
ATOM 629 C C . ILE A 1 80 ? -22.080 2.115 16.062 1.00 81.56 80 ILE A C 1
ATOM 631 O O . ILE A 1 80 ? -22.591 1.916 14.960 1.00 81.56 80 ILE A O 1
ATOM 635 N N . PRO A 1 81 ? -21.289 3.193 16.266 1.00 79.56 81 PRO A N 1
ATOM 636 C CA . PRO A 1 81 ? -21.037 4.181 15.209 1.00 79.56 81 PRO A CA 1
ATOM 637 C C . PRO A 1 81 ? -20.347 3.569 13.987 1.00 79.56 81 PRO A C 1
ATOM 639 O O . PRO A 1 81 ? -20.640 3.915 12.842 1.00 79.56 81 PRO A O 1
ATOM 642 N N . TRP A 1 82 ? -19.449 2.619 14.230 1.00 81.81 82 TRP A N 1
ATOM 643 C CA . TRP A 1 82 ? -18.767 1.881 13.179 1.00 81.81 82 TRP A CA 1
ATOM 644 C C . TRP A 1 82 ? -19.752 0.987 12.393 1.00 81.81 82 TRP A C 1
ATOM 646 O O . TRP A 1 82 ? -19.735 0.960 11.167 1.00 81.81 82 TRP A O 1
ATOM 656 N N . GLY A 1 83 ? -20.680 0.314 13.077 1.00 83.94 83 GLY A N 1
ATOM 657 C CA . GLY A 1 83 ? -21.699 -0.529 12.450 1.00 83.94 83 GLY A CA 1
ATOM 658 C C . GLY A 1 83 ? -22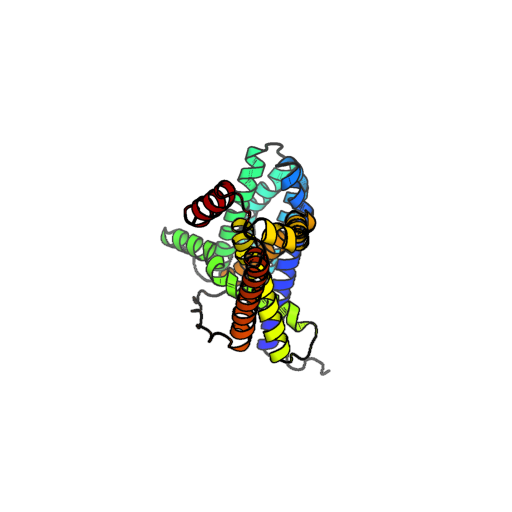.718 0.286 11.657 1.00 83.94 83 GLY A C 1
ATOM 659 O O . GLY A 1 83 ? -23.063 -0.087 10.541 1.00 83.94 83 GLY A O 1
ATOM 660 N N . LEU A 1 84 ? -23.142 1.435 12.189 1.00 85.12 84 LEU A N 1
ATOM 661 C CA . LEU A 1 84 ? -24.038 2.366 11.499 1.00 85.12 84 LEU A CA 1
ATOM 662 C C . LEU A 1 84 ? -23.390 2.957 10.240 1.00 85.12 84 LEU A C 1
ATOM 664 O O . LEU A 1 84 ? -24.045 3.056 9.205 1.00 85.12 84 LEU A O 1
ATOM 668 N N . THR A 1 85 ? -22.102 3.306 10.296 1.00 83.75 85 THR A N 1
ATOM 669 C CA . THR A 1 85 ? -21.362 3.779 9.113 1.00 83.75 85 THR A CA 1
ATOM 670 C C . THR A 1 85 ? -21.110 2.664 8.102 1.00 83.75 85 THR A C 1
ATOM 672 O O . THR A 1 85 ? -21.170 2.920 6.907 1.00 83.75 85 THR A O 1
ATOM 675 N N . ALA A 1 86 ? -20.902 1.417 8.531 1.00 85.62 86 ALA A N 1
ATOM 676 C CA . ALA A 1 86 ? -20.856 0.286 7.606 1.00 85.62 86 ALA A CA 1
ATOM 677 C C . ALA A 1 86 ? -22.225 0.064 6.932 1.00 85.62 86 ALA A C 1
ATOM 679 O O . ALA A 1 86 ? -22.298 -0.121 5.718 1.00 85.62 86 ALA A O 1
ATOM 680 N N . LEU A 1 87 ? -23.315 0.129 7.702 1.00 87.62 87 LEU A N 1
ATOM 681 C CA . LEU A 1 87 ? -24.682 -0.055 7.210 1.00 87.62 87 LEU A CA 1
ATOM 682 C C . LEU A 1 87 ? -25.120 1.067 6.257 1.00 87.62 87 LEU A C 1
ATOM 684 O O . LEU A 1 87 ? -25.906 0.824 5.341 1.00 87.62 87 LEU A O 1
ATOM 688 N N . SER A 1 88 ? -24.584 2.281 6.422 1.00 87.12 88 SER A N 1
ATOM 689 C CA . SER A 1 88 ? -24.893 3.408 5.536 1.00 87.12 88 SER A CA 1
ATOM 690 C C . SER A 1 88 ? -24.545 3.112 4.072 1.00 87.12 88 SER A C 1
ATOM 692 O O . SER A 1 88 ? -25.266 3.569 3.186 1.00 87.12 88 SER A O 1
ATOM 694 N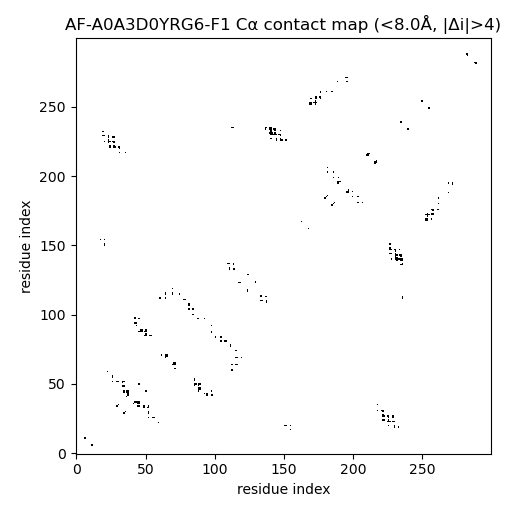 N . PHE A 1 89 ? -23.526 2.281 3.809 1.00 84.12 89 PHE A N 1
ATOM 695 C CA . PHE A 1 89 ? -23.166 1.851 2.454 1.00 84.12 89 PHE A CA 1
ATOM 696 C C . PHE A 1 89 ? -24.245 0.992 1.781 1.00 84.12 89 PHE A C 1
ATOM 698 O O . PHE A 1 89 ? -24.327 1.001 0.553 1.00 84.12 89 PHE A O 1
ATOM 705 N N . LEU A 1 90 ? -25.074 0.280 2.554 1.00 85.69 90 LEU A N 1
ATOM 706 C CA . LEU A 1 90 ? -26.191 -0.518 2.034 1.00 85.69 90 LEU A CA 1
ATOM 707 C C . LEU A 1 90 ? -27.445 0.325 1.801 1.00 85.69 90 LEU A C 1
ATOM 709 O O . LEU A 1 90 ? -28.131 0.143 0.801 1.00 85.69 90 LEU A O 1
ATOM 713 N N . VAL A 1 91 ? -27.755 1.213 2.748 1.00 82.06 91 VAL A N 1
ATOM 714 C CA . VAL A 1 91 ? -29.061 1.885 2.816 1.00 82.06 91 VAL A CA 1
ATOM 715 C C . VAL A 1 91 ? -29.086 3.181 2.009 1.00 82.06 91 VAL A C 1
ATOM 717 O O . VAL A 1 91 ? -30.094 3.488 1.378 1.00 82.06 91 VAL A O 1
ATOM 720 N N . TYR A 1 92 ? -27.994 3.951 2.008 1.00 75.88 92 TYR A N 1
ATOM 721 C CA . TYR A 1 92 ? -27.982 5.288 1.418 1.00 75.88 92 TYR A CA 1
ATOM 722 C C . TYR A 1 92 ? -27.213 5.344 0.099 1.00 75.88 92 TYR A C 1
ATOM 724 O O . TYR A 1 92 ? -26.004 5.106 0.020 1.00 75.88 92 TYR A O 1
ATOM 732 N N . TYR A 1 93 ? -27.913 5.776 -0.948 1.00 71.62 93 TYR A N 1
ATOM 733 C CA . TYR A 1 93 ? -27.313 6.118 -2.231 1.00 71.62 93 TYR A CA 1
ATOM 734 C C . TYR A 1 93 ? -26.958 7.608 -2.269 1.00 71.62 93 TYR A C 1
ATOM 736 O O . TYR A 1 93 ? -27.637 8.420 -2.889 1.00 71.62 93 TYR A O 1
ATOM 744 N N . ASN A 1 94 ? -25.897 7.989 -1.558 1.00 81.19 94 ASN A N 1
ATOM 745 C CA . ASN A 1 94 ? -25.327 9.330 -1.672 1.00 81.19 94 ASN A CA 1
ATOM 746 C C . ASN A 1 94 ? -23.807 9.230 -1.911 1.00 81.19 94 ASN A C 1
ATOM 748 O O . ASN A 1 94 ? -23.076 8.827 -1.000 1.00 81.19 94 ASN A O 1
ATOM 752 N N . PRO A 1 95 ? -23.316 9.588 -3.114 1.00 80.19 95 PRO A N 1
ATOM 753 C CA . PRO A 1 95 ? -21.900 9.489 -3.470 1.00 80.19 95 PRO A CA 1
ATOM 754 C C . PRO A 1 95 ? -20.961 10.241 -2.516 1.00 80.19 95 PRO A C 1
ATOM 756 O O . PRO A 1 95 ? -19.907 9.719 -2.148 1.00 80.19 95 PRO A O 1
ATOM 759 N N . PHE A 1 96 ? -21.362 11.433 -2.062 1.00 81.19 96 PHE A N 1
ATOM 760 C CA . PHE A 1 96 ? -20.585 12.239 -1.120 1.00 81.19 96 PHE A CA 1
ATOM 761 C C . PHE A 1 96 ? -20.507 11.572 0.257 1.00 81.19 96 PHE A C 1
ATOM 763 O O . PHE A 1 96 ? -19.424 11.471 0.842 1.00 81.19 96 PHE A O 1
ATOM 770 N N . LEU A 1 97 ? -21.631 11.043 0.756 1.00 79.12 97 LEU A N 1
ATOM 771 C CA . LEU A 1 97 ? -21.649 10.324 2.032 1.00 79.12 97 LEU A CA 1
ATOM 772 C C . LEU A 1 97 ? -20.831 9.037 1.971 1.00 79.12 97 LEU A C 1
ATOM 774 O O . LEU A 1 97 ? -20.127 8.734 2.926 1.00 79.12 97 LEU A O 1
ATOM 778 N N . LYS A 1 98 ? -20.848 8.301 0.857 1.00 81.19 98 LYS A N 1
ATOM 779 C CA . LYS A 1 98 ? -20.030 7.088 0.699 1.00 81.19 98 LYS A CA 1
ATOM 780 C C . LYS A 1 98 ? -18.527 7.396 0.726 1.00 81.19 98 LYS A C 1
ATOM 782 O O . LYS A 1 98 ? -17.771 6.698 1.398 1.00 81.19 98 LYS A O 1
ATOM 787 N N . MET A 1 99 ? -18.099 8.462 0.048 1.00 79.25 99 MET A N 1
ATOM 788 C CA . MET A 1 99 ? -16.701 8.918 0.044 1.00 79.25 99 MET A CA 1
ATOM 789 C C . MET A 1 99 ? -16.231 9.362 1.432 1.00 79.25 99 MET A C 1
ATOM 791 O O . MET A 1 99 ? -15.197 8.916 1.927 1.00 79.25 99 MET A O 1
ATOM 795 N N . THR A 1 100 ? -17.011 10.221 2.084 1.00 78.81 100 THR A N 1
ATOM 796 C CA . THR A 1 100 ? -16.696 10.721 3.430 1.00 78.81 100 THR A CA 1
ATOM 797 C C . THR A 1 100 ? -16.750 9.608 4.474 1.00 78.81 100 THR A C 1
ATOM 799 O O . THR A 1 100 ? -15.871 9.537 5.332 1.00 78.81 100 THR A O 1
ATOM 802 N N . SER A 1 101 ? -17.701 8.677 4.353 1.00 81.38 101 SER A N 1
ATOM 803 C CA . SER A 1 101 ? -17.819 7.519 5.244 1.00 81.38 101 SER A CA 1
ATOM 804 C C . SER A 1 101 ? -16.581 6.630 5.200 1.00 81.38 101 SER A C 1
ATOM 806 O O . SER A 1 101 ? -16.176 6.158 6.252 1.00 81.38 101 SER A O 1
ATOM 808 N N . LEU A 1 102 ? -15.919 6.450 4.048 1.00 78.25 102 LEU A N 1
ATOM 809 C CA . LEU A 1 102 ? -14.663 5.684 3.979 1.00 78.25 102 LEU A CA 1
ATOM 810 C C . LEU A 1 102 ? -13.558 6.296 4.860 1.00 78.25 102 LEU A C 1
ATOM 812 O O . LEU A 1 102 ? -12.870 5.572 5.583 1.00 78.25 102 LEU A O 1
ATOM 816 N N . LEU A 1 103 ? -13.403 7.624 4.834 1.00 78.69 103 LEU A N 1
ATOM 817 C CA . LEU A 1 103 ? -12.402 8.332 5.642 1.00 78.69 103 LEU A CA 1
ATOM 818 C C . LEU A 1 103 ? -12.765 8.338 7.128 1.00 78.69 103 LEU A C 1
ATOM 820 O O . LEU A 1 103 ? -11.934 7.999 7.972 1.00 78.69 103 LEU A O 1
ATOM 824 N N . VAL A 1 104 ? -14.017 8.680 7.444 1.00 80.88 104 VAL A N 1
ATOM 825 C CA . VAL A 1 104 ? -14.552 8.653 8.816 1.00 80.88 104 VAL A CA 1
ATOM 826 C C . VAL A 1 104 ? -14.367 7.272 9.424 1.00 80.88 104 VAL A C 1
ATOM 828 O O . VAL A 1 104 ? -14.030 7.126 10.599 1.00 80.88 104 VAL A O 1
ATOM 831 N N . LEU A 1 105 ? -14.541 6.240 8.613 1.00 79.94 105 LEU A N 1
ATOM 832 C CA . LEU A 1 105 ? -14.421 4.878 9.054 1.00 79.94 105 LEU A CA 1
ATOM 833 C C . LEU A 1 105 ? -12.959 4.491 9.337 1.00 79.94 105 LEU A C 1
ATOM 835 O O . LEU A 1 105 ? -12.698 3.831 10.342 1.00 79.94 105 LEU A O 1
ATOM 839 N N . LEU A 1 106 ? -11.990 4.924 8.523 1.00 78.50 106 LEU A N 1
ATOM 840 C CA . LEU A 1 106 ? -10.566 4.688 8.803 1.00 78.50 106 LEU A CA 1
ATOM 841 C C . LEU A 1 106 ? -10.166 5.314 10.148 1.00 78.50 106 LEU A C 1
ATOM 843 O O . LEU A 1 106 ? -9.540 4.665 10.989 1.00 78.50 106 LEU A O 1
ATOM 847 N N . VAL A 1 107 ? -10.583 6.563 10.362 1.00 80.06 107 VAL A N 1
ATOM 848 C CA . VAL A 1 107 ? -10.291 7.325 11.581 1.00 80.06 107 VAL A CA 1
ATOM 849 C C . VAL A 1 107 ? -10.988 6.710 12.794 1.00 80.06 107 VAL A C 1
ATOM 851 O O . VAL A 1 107 ? -10.341 6.450 13.809 1.00 80.06 107 VAL A O 1
ATOM 854 N N . SER A 1 108 ? -12.283 6.408 12.695 1.00 78.38 108 SER A N 1
ATOM 855 C CA . SER A 1 108 ? -13.036 5.788 13.793 1.00 78.38 108 SER A CA 1
ATOM 856 C C . SER A 1 108 ? -12.524 4.390 14.134 1.00 78.38 108 SER A C 1
ATOM 858 O O . SER A 1 108 ? -12.468 4.060 15.313 1.00 78.38 108 SER A O 1
ATOM 860 N N . SER A 1 109 ? -12.058 3.604 13.155 1.00 78.31 109 SER A N 1
ATOM 861 C CA . SER A 1 109 ? -11.418 2.301 13.396 1.00 78.31 109 SER A CA 1
ATOM 862 C C . SER A 1 109 ? -10.153 2.448 14.248 1.00 78.31 109 SER A C 1
ATOM 864 O O . SER A 1 109 ? -9.964 1.712 15.217 1.00 78.31 109 SER A O 1
ATOM 866 N N . ALA A 1 110 ? -9.305 3.430 13.924 1.00 81.38 110 ALA A N 1
ATOM 867 C CA . ALA A 1 110 ? -8.084 3.708 14.674 1.00 81.38 110 ALA A CA 1
ATOM 868 C C . ALA A 1 110 ? -8.375 4.212 16.097 1.00 81.38 110 ALA A C 1
ATOM 870 O O . ALA A 1 110 ? -7.707 3.795 17.048 1.00 81.38 110 ALA A O 1
ATOM 871 N N . ILE A 1 111 ? -9.376 5.086 16.252 1.00 81.81 111 ILE A N 1
ATOM 872 C CA . ILE A 1 111 ? -9.803 5.609 17.556 1.00 81.81 111 ILE A CA 1
ATOM 873 C C . ILE A 1 111 ? -10.392 4.487 18.407 1.00 81.81 111 ILE A C 1
ATOM 875 O O . ILE A 1 111 ? -9.936 4.294 19.531 1.00 81.81 111 ILE A O 1
ATOM 879 N N . PHE A 1 112 ? -11.349 3.726 17.868 1.00 81.94 112 PHE A N 1
ATOM 880 C CA . PHE A 1 112 ? -11.997 2.604 18.545 1.00 81.94 112 PHE A CA 1
ATOM 881 C C . PHE A 1 112 ? -10.962 1.620 19.079 1.00 81.94 112 PHE A C 1
ATOM 883 O O . PHE A 1 112 ? -10.911 1.352 20.278 1.00 81.94 112 PHE A O 1
ATOM 890 N N . TYR A 1 113 ? -10.083 1.142 18.199 1.00 81.06 113 TYR A N 1
ATOM 891 C CA . TYR A 1 113 ? -9.101 0.133 18.557 1.00 81.06 113 TYR A CA 1
ATOM 892 C C . TYR A 1 113 ? -8.160 0.608 19.670 1.00 81.06 113 TYR A C 1
ATOM 894 O O . TYR A 1 113 ? -7.909 -0.106 20.644 1.00 81.06 113 TYR A O 1
ATOM 902 N N . ASN A 1 114 ? -7.656 1.840 19.557 1.00 82.88 114 ASN A N 1
ATOM 903 C CA . ASN A 1 114 ? -6.738 2.392 20.546 1.00 82.88 114 ASN A CA 1
ATOM 904 C C . ASN A 1 114 ? -7.427 2.739 21.866 1.00 82.88 114 ASN A C 1
ATOM 906 O O . ASN A 1 114 ? -6.844 2.494 22.922 1.00 82.88 114 ASN A O 1
ATOM 910 N N . TYR A 1 115 ? -8.650 3.266 21.824 1.00 81.75 115 TYR A N 1
ATOM 911 C CA . TYR A 1 115 ? -9.435 3.563 23.017 1.00 81.75 115 TYR A CA 1
ATOM 912 C C . TYR A 1 115 ? -9.760 2.284 23.792 1.00 81.75 115 TYR A C 1
ATOM 914 O O . TYR A 1 115 ? -9.485 2.218 24.988 1.00 81.75 115 TYR A O 1
ATOM 922 N N . SER A 1 116 ? -10.244 1.238 23.114 1.00 79.44 116 SER A N 1
ATOM 923 C CA . SER A 1 116 ? -10.549 -0.058 23.733 1.00 79.44 116 SER A CA 1
ATOM 924 C C . SER A 1 116 ? -9.327 -0.705 24.387 1.00 79.44 116 SER A C 1
ATOM 926 O O . SER A 1 116 ? -9.434 -1.271 25.472 1.00 79.44 116 SER A O 1
ATOM 928 N N . LEU A 1 117 ? -8.144 -0.586 23.777 1.00 76.69 117 LEU A N 1
ATOM 929 C CA . LEU A 1 117 ? -6.905 -1.082 24.381 1.00 76.69 117 LEU A CA 1
ATOM 930 C C . LEU A 1 117 ? -6.445 -0.257 25.581 1.00 76.69 117 LEU A C 1
ATOM 932 O O . LEU A 1 117 ? -5.956 -0.818 26.562 1.00 76.69 117 LEU A O 1
ATOM 936 N N . LEU A 1 118 ? -6.575 1.067 25.512 1.00 75.31 118 LEU A N 1
ATOM 937 C CA . LEU A 1 118 ? -6.235 1.943 26.629 1.00 75.31 118 LEU A CA 1
ATOM 938 C C . LEU A 1 118 ? -7.176 1.710 27.814 1.00 75.31 118 LEU A C 1
ATOM 940 O O . LEU A 1 118 ? -6.692 1.702 28.942 1.00 75.31 118 LEU A O 1
ATOM 944 N N . ALA A 1 119 ? -8.468 1.468 27.556 1.00 70.56 119 ALA A N 1
ATOM 945 C CA . ALA A 1 119 ? -9.508 1.234 28.566 1.00 70.56 119 ALA A CA 1
ATOM 946 C C . ALA A 1 119 ? -9.217 0.060 29.487 1.00 70.56 119 ALA A C 1
ATOM 948 O O . ALA A 1 119 ? -9.532 0.114 30.671 1.00 70.56 119 ALA A O 1
ATOM 949 N N . VAL A 1 120 ? -8.557 -0.967 28.964 1.00 68.50 120 VAL A N 1
ATOM 950 C CA . VAL A 1 120 ? -8.157 -2.130 29.759 1.00 68.50 120 VAL A CA 1
ATOM 951 C C . VAL A 1 120 ? -6.837 -1.898 30.485 1.00 68.50 120 VAL A C 1
ATOM 953 O O . VAL A 1 120 ? -6.631 -2.410 31.580 1.00 68.50 120 VAL A O 1
ATOM 956 N N . ARG A 1 121 ? -5.922 -1.123 29.896 1.00 67.38 121 ARG A N 1
ATOM 957 C CA . ARG A 1 121 ? -4.578 -0.933 30.457 1.00 67.38 121 ARG A CA 1
ATOM 958 C C . ARG A 1 121 ? -4.517 0.162 31.524 1.00 67.38 121 ARG A C 1
ATOM 960 O O . ARG A 1 121 ? -3.572 0.156 32.310 1.00 67.38 121 ARG A O 1
ATOM 967 N N . ARG A 1 122 ? -5.446 1.128 31.527 1.00 65.00 122 ARG A N 1
ATOM 968 C CA . ARG A 1 122 ? -5.478 2.272 32.459 1.00 65.00 122 ARG A CA 1
ATOM 969 C C . ARG A 1 122 ? -6.904 2.783 32.676 1.00 65.00 122 ARG A C 1
ATOM 971 O O . ARG A 1 122 ? -7.723 2.730 31.766 1.00 65.00 122 ARG A O 1
ATOM 978 N N . SER A 1 123 ? -7.167 3.387 33.835 1.00 65.19 123 SER A N 1
ATOM 979 C CA . SER A 1 123 ? -8.366 4.205 34.039 1.00 65.19 123 SER A CA 1
ATOM 980 C C . SER A 1 123 ? -8.295 5.454 33.148 1.00 65.19 123 SER A C 1
ATOM 982 O O . SER A 1 123 ? -7.379 6.271 33.273 1.00 65.19 123 SER A O 1
ATOM 984 N N . LEU A 1 124 ? -9.223 5.596 32.193 1.00 69.56 124 LEU A N 1
ATOM 985 C CA . LEU A 1 124 ? -9.264 6.782 31.332 1.00 69.56 124 LEU A CA 1
ATOM 986 C C . LEU A 1 124 ? -10.030 7.902 32.013 1.00 69.56 124 LEU A C 1
ATOM 988 O O . LEU A 1 124 ? -11.176 7.744 32.421 1.00 69.56 124 LEU A O 1
ATOM 992 N N . GLN A 1 125 ? -9.397 9.066 32.039 1.00 75.50 125 GLN A N 1
ATOM 993 C CA . GLN A 1 125 ? -10.050 10.333 32.316 1.00 75.50 125 GLN A CA 1
ATOM 994 C C . GLN A 1 125 ? -10.097 11.130 31.017 1.00 75.50 125 GLN A C 1
ATOM 996 O O . GLN A 1 125 ? -9.072 11.278 30.342 1.00 75.50 125 GLN A O 1
ATOM 1001 N N . TRP A 1 126 ? -11.272 11.654 30.675 1.00 76.00 126 TRP A N 1
ATOM 1002 C CA . TRP A 1 126 ? -11.474 12.516 29.512 1.00 76.00 126 TRP A CA 1
ATOM 1003 C C . TRP A 1 126 ? -10.768 13.860 29.718 1.00 76.00 126 TRP A C 1
ATOM 1005 O O . TRP A 1 126 ? -11.339 14.822 30.214 1.00 76.00 126 TRP A O 1
ATOM 1015 N N . THR A 1 127 ? -9.487 13.904 29.356 1.00 84.25 127 THR A N 1
ATOM 1016 C CA . THR A 1 127 ? -8.638 15.104 29.367 1.00 84.25 127 THR A CA 1
ATOM 1017 C C . THR A 1 127 ? -8.081 15.369 27.968 1.00 84.25 127 THR A C 1
ATOM 1019 O O . THR A 1 127 ? -7.918 14.427 27.192 1.00 84.25 127 THR A O 1
ATOM 1022 N N . PRO A 1 128 ? -7.684 16.610 27.634 1.00 82.88 128 PRO A N 1
ATOM 1023 C CA . PRO A 1 128 ? -7.017 16.914 26.360 1.00 82.88 128 PRO A CA 1
ATOM 1024 C C . PRO A 1 128 ? -5.790 16.022 26.084 1.00 82.88 128 PRO A C 1
ATOM 1026 O O . PRO A 1 128 ? -5.514 15.645 24.945 1.00 82.88 128 PRO A O 1
ATOM 1029 N N . SER A 1 129 ? -5.103 15.580 27.145 1.00 82.38 129 SER A N 1
ATOM 1030 C CA . SER A 1 129 ? -3.986 14.628 27.073 1.00 82.38 129 SER A CA 1
ATOM 1031 C C . SER A 1 129 ? -4.365 13.258 26.484 1.00 82.38 129 SER A C 1
ATOM 1033 O O . SER A 1 129 ? -3.522 12.563 25.917 1.00 82.38 129 SER A O 1
ATOM 1035 N N . LEU A 1 130 ? -5.619 12.826 26.634 1.00 81.31 130 LEU A N 1
ATOM 1036 C CA . LEU A 1 130 ? -6.140 11.580 26.075 1.00 81.31 130 LEU A CA 1
ATOM 1037 C C . LEU A 1 130 ? -6.291 11.695 24.557 1.00 81.31 130 LEU A C 1
ATOM 1039 O O . LEU A 1 130 ? -5.898 10.772 23.851 1.00 81.31 130 LEU A O 1
ATOM 1043 N N . VAL A 1 131 ? -6.755 12.844 24.058 1.00 82.25 131 VAL A N 1
ATOM 1044 C CA . VAL A 1 131 ? -6.870 13.115 22.616 1.00 82.25 131 VAL A CA 1
ATOM 1045 C C . VAL A 1 131 ? -5.492 13.099 21.961 1.00 82.25 131 VAL A C 1
ATOM 1047 O O . VAL A 1 131 ? -5.284 12.367 20.999 1.00 82.25 131 VAL A O 1
ATOM 1050 N N . ILE A 1 132 ? -4.515 13.810 22.535 1.00 82.00 132 ILE A N 1
ATOM 1051 C CA . ILE A 1 132 ? -3.133 13.832 22.023 1.00 82.00 132 ILE A CA 1
ATOM 1052 C C . ILE A 1 132 ? -2.539 12.414 21.990 1.00 82.00 132 ILE A C 1
ATOM 1054 O O . ILE A 1 132 ? -1.927 12.016 20.999 1.00 82.00 132 ILE A O 1
ATOM 1058 N N . ARG A 1 133 ? -2.762 11.612 23.040 1.00 81.06 133 ARG A N 1
ATOM 1059 C CA . ARG A 1 133 ? -2.293 10.217 23.100 1.00 81.06 133 ARG A CA 1
ATOM 1060 C C . ARG A 1 133 ? -2.984 9.309 22.086 1.00 81.06 133 ARG A C 1
ATOM 1062 O O . ARG A 1 133 ? -2.309 8.474 21.485 1.00 81.06 133 ARG A O 1
ATOM 1069 N N . LEU A 1 134 ? -4.295 9.452 21.890 1.00 83.12 134 LEU A N 1
ATOM 1070 C CA . LEU A 1 134 ? -5.046 8.691 20.890 1.00 83.12 134 LEU A CA 1
ATOM 1071 C C . LEU A 1 134 ? -4.588 9.033 19.477 1.00 83.12 134 LEU A C 1
ATOM 1073 O O . LEU A 1 134 ? -4.365 8.118 18.695 1.00 83.12 134 LEU A O 1
ATOM 1077 N N . THR A 1 135 ? -4.373 10.312 19.171 1.00 82.31 135 THR A N 1
ATOM 1078 C CA . THR A 1 135 ? -3.840 10.746 17.874 1.00 82.31 135 THR A CA 1
ATOM 1079 C C . THR A 1 135 ? -2.416 10.230 17.665 1.00 82.31 135 THR A C 1
ATOM 1081 O O . THR A 1 135 ? -2.121 9.641 16.626 1.00 82.31 135 THR A O 1
ATOM 1084 N N . GLY A 1 136 ? -1.549 10.355 18.676 1.00 82.00 136 GLY A N 1
ATOM 1085 C CA . GLY A 1 136 ? -0.175 9.849 18.628 1.00 82.00 136 GLY A CA 1
ATOM 1086 C C . GLY A 1 136 ? -0.098 8.332 18.425 1.00 82.00 136 GLY A C 1
ATOM 1087 O O . GLY A 1 136 ? 0.672 7.859 17.593 1.00 82.00 136 GLY A O 1
ATOM 1088 N N . ARG A 1 137 ? -0.941 7.549 19.116 1.00 81.56 137 ARG A N 1
ATOM 1089 C CA . ARG A 1 137 ? -1.072 6.101 18.860 1.00 81.56 137 ARG A CA 1
ATOM 1090 C C . ARG A 1 137 ? -1.745 5.798 17.527 1.00 81.56 137 ARG A C 1
ATOM 1092 O O . ARG A 1 137 ? -1.363 4.842 16.866 1.00 81.56 137 ARG A O 1
ATOM 1099 N N . GLY A 1 138 ? -2.722 6.595 17.113 1.00 83.06 138 GLY A N 1
ATOM 1100 C CA . GLY A 1 138 ? -3.386 6.462 15.822 1.00 83.06 138 GLY A CA 1
ATOM 1101 C C . GLY A 1 138 ? -2.385 6.538 14.675 1.00 83.06 138 GLY A C 1
ATOM 1102 O O . GLY A 1 138 ? -2.456 5.715 13.774 1.00 83.06 138 GLY A O 1
ATOM 1103 N N . LEU A 1 139 ? -1.405 7.443 14.769 1.00 85.88 139 LEU A N 1
ATOM 1104 C CA . LEU A 1 139 ? -0.337 7.642 13.784 1.00 85.88 139 LEU A CA 1
ATOM 1105 C C . LEU A 1 139 ? 0.924 6.800 14.030 1.00 85.88 139 LEU A C 1
ATOM 1107 O O . LEU A 1 139 ? 1.819 6.780 13.186 1.00 85.88 139 LEU A O 1
ATOM 1111 N N . SER A 1 140 ? 1.012 6.060 15.140 1.00 84.50 140 SER A N 1
ATOM 1112 C CA . SER A 1 140 ? 2.230 5.313 15.482 1.00 84.50 140 SER A CA 1
ATOM 1113 C C . SER A 1 140 ? 2.566 4.204 14.480 1.00 84.50 140 SER A C 1
ATOM 1115 O O . SER A 1 140 ? 3.722 3.789 14.398 1.00 84.50 140 SER A O 1
ATOM 1117 N N . PHE A 1 141 ? 1.599 3.762 13.668 1.00 84.25 141 PHE A N 1
ATOM 1118 C CA . PHE A 1 141 ? 1.821 2.783 12.600 1.00 84.25 141 PHE A CA 1
ATOM 1119 C C . PHE A 1 141 ? 2.881 3.225 11.587 1.00 84.25 141 PHE A C 1
ATOM 1121 O O . PHE A 1 141 ? 3.569 2.366 11.039 1.00 84.25 141 PHE A O 1
ATOM 1128 N N . LEU A 1 142 ? 3.063 4.536 11.380 1.00 86.94 142 LEU A N 1
ATOM 1129 C CA . LEU A 1 142 ? 4.062 5.078 10.457 1.00 86.94 142 LEU A CA 1
ATOM 1130 C C . LEU A 1 142 ? 5.482 4.619 10.827 1.00 86.94 142 LEU A C 1
ATOM 1132 O O . LEU A 1 142 ? 6.256 4.225 9.958 1.00 86.94 142 LEU A O 1
ATOM 1136 N N . PHE A 1 143 ? 5.791 4.541 12.124 1.00 85.00 143 PHE A N 1
ATOM 1137 C CA . PHE A 1 143 ? 7.089 4.065 12.617 1.00 85.00 143 PHE A CA 1
ATOM 1138 C C . PHE A 1 143 ? 7.271 2.545 12.476 1.00 85.00 143 PHE A C 1
ATOM 1140 O O . PHE A 1 143 ? 8.391 2.038 12.493 1.00 85.00 143 PHE A O 1
ATOM 1147 N N . PHE A 1 144 ? 6.180 1.795 12.304 1.00 85.12 144 PHE A N 1
ATOM 1148 C CA . PHE A 1 144 ? 6.199 0.338 12.165 1.00 85.12 144 PHE A CA 1
ATOM 1149 C C . PHE A 1 144 ? 6.190 -0.135 10.705 1.00 85.12 144 PHE A C 1
ATOM 1151 O O . PHE A 1 144 ? 6.284 -1.343 10.472 1.00 85.12 144 PHE A O 1
ATOM 1158 N N . ILE A 1 145 ? 6.146 0.775 9.722 1.00 86.75 145 ILE A N 1
ATOM 1159 C CA . ILE A 1 145 ? 6.162 0.438 8.287 1.00 86.75 145 ILE A CA 1
ATOM 1160 C C . ILE A 1 145 ? 7.386 -0.416 7.946 1.00 86.75 145 ILE A C 1
ATOM 1162 O O . ILE A 1 145 ? 7.249 -1.497 7.373 1.00 86.75 145 ILE A O 1
ATOM 1166 N N . TRP A 1 146 ? 8.582 0.003 8.368 1.00 80.81 146 TRP A N 1
ATOM 1167 C CA . TRP A 1 146 ? 9.810 -0.737 8.061 1.00 80.81 146 TRP A CA 1
ATOM 1168 C C . TRP A 1 146 ? 9.828 -2.138 8.684 1.00 80.81 146 TRP A C 1
ATOM 1170 O O . TRP A 1 146 ? 10.196 -3.128 8.044 1.00 80.81 146 TRP A O 1
ATOM 1180 N N . LYS A 1 147 ? 9.363 -2.247 9.934 1.00 83.81 147 LYS A N 1
ATOM 1181 C CA . LYS A 1 147 ? 9.223 -3.530 10.630 1.00 83.81 147 LYS A CA 1
ATOM 1182 C C . LYS A 1 147 ? 8.228 -4.444 9.911 1.00 83.81 147 LYS A C 1
ATOM 1184 O O . LYS A 1 147 ? 8.501 -5.633 9.766 1.00 83.81 147 LYS A O 1
ATOM 1189 N N . SER A 1 148 ? 7.123 -3.888 9.422 1.00 85.31 148 SER A N 1
ATOM 1190 C CA . SER A 1 148 ? 6.104 -4.598 8.646 1.00 85.31 148 SER A CA 1
ATOM 1191 C C . SER A 1 148 ? 6.651 -5.137 7.318 1.00 85.31 148 SER A C 1
ATOM 1193 O O . SER A 1 148 ? 6.469 -6.320 7.023 1.00 85.31 148 SER A O 1
ATOM 1195 N N . ILE A 1 149 ? 7.396 -4.321 6.561 1.00 85.19 149 ILE A N 1
ATOM 1196 C CA . ILE A 1 149 ? 8.065 -4.742 5.316 1.00 85.19 149 ILE A CA 1
ATOM 1197 C C . ILE A 1 149 ? 9.027 -5.899 5.595 1.00 85.19 149 ILE A C 1
ATOM 1199 O O . ILE A 1 149 ? 8.989 -6.931 4.922 1.00 85.19 149 ILE A O 1
ATOM 1203 N N . ARG A 1 150 ? 9.862 -5.765 6.634 1.00 82.69 150 ARG A N 1
ATOM 1204 C CA . ARG A 1 150 ? 10.814 -6.810 7.024 1.00 82.69 150 ARG A CA 1
ATOM 1205 C C . ARG A 1 150 ? 10.112 -8.120 7.379 1.00 82.69 150 ARG A C 1
ATOM 1207 O O . ARG A 1 150 ? 10.593 -9.176 6.979 1.00 82.69 150 ARG A O 1
ATOM 1214 N N . LEU A 1 151 ? 9.012 -8.061 8.129 1.00 83.69 151 LEU A N 1
ATOM 1215 C CA . LEU A 1 151 ? 8.261 -9.249 8.539 1.00 83.69 151 LEU A CA 1
ATOM 1216 C C . LEU A 1 151 ? 7.590 -9.943 7.350 1.00 83.69 151 LEU A C 1
ATOM 1218 O O . LEU A 1 151 ? 7.665 -11.165 7.264 1.00 83.69 151 LEU A O 1
ATOM 1222 N N . HIS A 1 152 ? 7.026 -9.193 6.398 1.00 81.94 152 HIS A N 1
ATOM 1223 C CA . HIS A 1 152 ? 6.532 -9.766 5.142 1.00 81.94 152 HIS A CA 1
ATOM 1224 C C . HIS A 1 152 ? 7.659 -10.450 4.356 1.00 81.94 152 HIS A C 1
ATOM 1226 O O . HIS A 1 152 ? 7.511 -11.600 3.946 1.00 81.94 152 HIS A O 1
ATOM 1232 N N . GLY A 1 153 ? 8.816 -9.793 4.212 1.00 76.31 153 GLY A N 1
ATOM 1233 C CA . GLY A 1 153 ? 9.980 -10.380 3.541 1.00 76.31 153 GLY A CA 1
ATOM 1234 C C . GLY A 1 153 ? 10.496 -11.644 4.238 1.00 76.31 153 GLY A C 1
ATOM 1235 O O . GLY A 1 153 ? 10.833 -12.628 3.583 1.00 76.31 153 GLY A O 1
ATOM 1236 N N . GLN A 1 154 ? 10.499 -11.655 5.575 1.00 74.69 154 GLN A N 1
ATOM 1237 C CA . GLN A 1 154 ? 10.845 -12.839 6.359 1.00 74.69 154 GLN A CA 1
ATOM 1238 C C . GLN A 1 154 ? 9.828 -13.964 6.163 1.00 74.69 154 GLN A C 1
ATOM 1240 O O . GLN A 1 154 ? 10.240 -15.096 5.940 1.00 74.69 154 GLN A O 1
ATOM 1245 N N . PHE A 1 155 ? 8.530 -13.667 6.179 1.00 72.81 155 PHE A N 1
ATOM 1246 C CA . PHE A 1 155 ? 7.462 -14.650 5.989 1.00 72.81 155 PHE A CA 1
ATOM 1247 C C . PHE A 1 155 ? 7.509 -15.317 4.611 1.00 72.81 155 PHE A C 1
ATOM 1249 O O . PHE A 1 155 ? 7.379 -16.536 4.520 1.00 72.81 155 PHE A O 1
ATOM 1256 N N . VAL A 1 156 ? 7.790 -14.547 3.555 1.00 70.50 156 VAL A N 1
ATOM 1257 C CA . VAL A 1 156 ? 8.037 -15.095 2.211 1.00 70.50 156 VAL A CA 1
ATOM 1258 C C . VAL A 1 156 ? 9.294 -15.974 2.208 1.00 70.50 156 VAL A C 1
ATOM 1260 O O . VAL A 1 156 ? 9.281 -17.059 1.637 1.00 70.50 156 VAL A O 1
ATOM 1263 N N . SER A 1 157 ? 10.358 -15.563 2.910 1.00 60.25 157 SER A N 1
ATOM 1264 C CA . SER A 1 157 ? 11.608 -16.336 2.978 1.00 60.25 157 SER A CA 1
ATOM 1265 C C . SER A 1 157 ? 11.549 -17.592 3.865 1.00 60.25 157 SER A C 1
ATOM 1267 O O . SER A 1 157 ? 12.329 -18.517 3.663 1.00 60.25 157 SER A O 1
ATOM 1269 N N . LEU A 1 158 ? 10.634 -17.651 4.840 1.00 51.50 158 LEU A N 1
ATOM 1270 C CA . LEU A 1 158 ? 10.498 -18.760 5.797 1.00 51.50 158 LEU A CA 1
ATOM 1271 C C . LEU A 1 158 ? 9.860 -20.013 5.177 1.00 51.50 158 LEU A C 1
ATOM 1273 O O . LEU A 1 158 ? 9.916 -21.079 5.783 1.00 51.50 158 LEU A O 1
ATOM 1277 N N . ARG A 1 159 ? 9.268 -19.910 3.979 1.00 47.31 159 ARG A N 1
ATOM 1278 C CA . ARG A 1 159 ? 8.522 -21.009 3.347 1.00 47.31 159 ARG A CA 1
ATOM 1279 C C . ARG A 1 159 ? 9.315 -21.890 2.380 1.00 47.31 159 ARG A C 1
ATOM 1281 O O . ARG A 1 159 ? 8.727 -22.796 1.803 1.00 47.31 159 ARG A O 1
ATOM 1288 N N . GLY A 1 160 ? 10.626 -21.699 2.241 1.00 43.03 160 GLY A N 1
ATOM 1289 C CA . GLY A 1 160 ? 11.445 -22.641 1.478 1.00 43.03 160 GLY A CA 1
ATOM 1290 C C . GLY A 1 160 ? 12.756 -22.056 0.982 1.00 43.03 160 GLY A C 1
ATOM 1291 O O . GLY A 1 160 ? 12.780 -21.411 -0.057 1.00 43.03 160 GLY A O 1
ATOM 1292 N N . ALA A 1 161 ? 13.829 -22.292 1.733 1.00 43.03 161 ALA A N 1
ATOM 1293 C CA . ALA A 1 161 ? 15.178 -22.604 1.247 1.00 43.03 161 ALA A CA 1
ATOM 1294 C C . ALA A 1 161 ? 16.161 -22.432 2.410 1.00 43.03 161 ALA A C 1
ATOM 1296 O O . ALA A 1 161 ? 16.202 -21.376 3.046 1.00 43.03 161 ALA A O 1
ATOM 1297 N N . GLY A 1 162 ? 16.990 -23.447 2.665 1.00 50.38 162 GLY A N 1
ATOM 1298 C CA . GLY A 1 162 ? 18.213 -23.278 3.448 1.00 50.38 162 GLY A CA 1
ATOM 1299 C C . GLY A 1 162 ? 19.021 -22.130 2.841 1.00 50.38 162 GLY A C 1
ATOM 1300 O O . GLY A 1 162 ? 19.514 -22.221 1.720 1.00 50.38 162 GLY A O 1
ATOM 1301 N N . ARG A 1 163 ? 19.041 -20.989 3.532 1.00 50.28 163 ARG A N 1
ATOM 1302 C CA . ARG A 1 163 ? 19.426 -19.707 2.944 1.00 50.28 163 ARG A CA 1
ATOM 1303 C C . ARG A 1 163 ? 20.942 -19.609 2.824 1.00 50.28 163 ARG A C 1
ATOM 1305 O O . ARG A 1 163 ? 21.605 -19.239 3.790 1.00 50.28 163 ARG A O 1
ATOM 1312 N N . ASN A 1 164 ? 21.490 -19.853 1.632 1.00 59.88 164 ASN A N 1
ATOM 1313 C CA . ASN A 1 164 ? 22.844 -19.400 1.327 1.00 59.88 164 ASN A CA 1
ATOM 1314 C C . ASN A 1 164 ? 22.831 -17.863 1.318 1.00 59.88 164 ASN A C 1
ATOM 1316 O O . ASN A 1 164 ? 22.233 -17.235 0.439 1.00 59.88 164 ASN A O 1
ATOM 1320 N N . SER A 1 165 ? 23.409 -17.254 2.357 1.00 70.62 165 SER A N 1
ATOM 1321 C CA . SER A 1 165 ? 23.288 -15.813 2.600 1.00 70.62 165 SER A CA 1
ATOM 1322 C C . SER A 1 165 ? 23.851 -14.972 1.450 1.00 70.62 165 SER A C 1
ATOM 1324 O O . SER A 1 165 ? 23.360 -13.870 1.223 1.00 70.62 165 SER A O 1
ATOM 1326 N N . THR A 1 166 ? 24.788 -15.522 0.675 1.00 75.88 166 THR A N 1
ATOM 1327 C CA . THR A 1 166 ? 25.392 -14.892 -0.503 1.00 75.88 166 THR A CA 1
ATOM 1328 C C . THR A 1 166 ? 24.434 -14.821 -1.693 1.00 75.88 166 THR A C 1
ATOM 1330 O O . THR A 1 166 ? 24.252 -13.745 -2.254 1.00 75.88 166 THR A O 1
ATOM 1333 N N . LEU A 1 167 ? 23.754 -15.922 -2.045 1.00 79.94 167 LEU A N 1
ATOM 1334 C CA . LEU A 1 167 ? 22.820 -15.956 -3.183 1.00 79.94 167 LEU A CA 1
ATOM 1335 C C . LEU A 1 167 ? 21.669 -14.958 -2.990 1.00 79.94 167 LEU A C 1
ATOM 1337 O O . LEU A 1 167 ? 21.273 -14.256 -3.914 1.00 79.94 167 LEU A O 1
ATOM 1341 N N . TRP A 1 168 ? 21.189 -14.822 -1.752 1.00 77.38 168 TRP A N 1
ATOM 1342 C CA . TRP A 1 168 ? 20.157 -13.846 -1.409 1.00 77.38 168 TRP A CA 1
ATOM 1343 C C . TRP A 1 168 ? 20.631 -12.390 -1.545 1.00 77.38 168 TRP A C 1
ATOM 1345 O O . TRP A 1 168 ? 19.879 -11.542 -2.020 1.00 77.38 168 TRP A O 1
ATOM 1355 N N . ARG A 1 169 ? 21.882 -12.091 -1.165 1.00 81.06 169 ARG A N 1
ATOM 1356 C CA . ARG A 1 169 ? 22.483 -10.756 -1.350 1.00 81.06 169 ARG A CA 1
ATOM 1357 C C . ARG A 1 169 ? 22.633 -10.413 -2.830 1.00 81.06 169 ARG A C 1
ATOM 1359 O O . ARG A 1 169 ? 22.337 -9.285 -3.209 1.00 81.06 169 ARG A O 1
ATOM 1366 N N . VAL A 1 170 ? 23.015 -11.388 -3.659 1.00 85.81 170 VAL A N 1
ATOM 1367 C CA . VAL A 1 170 ? 23.092 -11.219 -5.119 1.00 85.81 170 VAL A CA 1
ATOM 1368 C C . VAL A 1 170 ? 21.716 -10.910 -5.703 1.00 85.81 170 VAL A C 1
ATOM 1370 O O . VAL A 1 170 ? 21.577 -9.921 -6.416 1.00 85.81 170 VAL A O 1
ATOM 1373 N N . ILE A 1 171 ? 20.685 -11.684 -5.345 1.00 84.00 171 ILE A N 1
ATOM 1374 C CA . ILE A 1 171 ? 19.305 -11.434 -5.796 1.00 84.00 171 ILE A CA 1
ATOM 1375 C C . ILE A 1 171 ? 18.853 -10.022 -5.407 1.00 84.00 171 ILE A C 1
ATOM 1377 O O . ILE A 1 171 ? 18.332 -9.297 -6.250 1.00 84.00 171 ILE A O 1
ATOM 1381 N N . ILE A 1 172 ? 19.088 -9.602 -4.159 1.00 83.38 172 ILE A N 1
ATOM 1382 C CA . ILE A 1 172 ? 18.750 -8.244 -3.708 1.00 83.38 172 ILE A CA 1
ATOM 1383 C C . ILE A 1 172 ? 19.486 -7.188 -4.541 1.00 83.38 172 ILE A C 1
ATOM 1385 O O . ILE A 1 172 ? 18.855 -6.235 -4.991 1.00 83.38 172 ILE A O 1
ATOM 1389 N N . GLY A 1 173 ? 20.794 -7.354 -4.765 1.00 85.81 173 GLY A N 1
ATOM 1390 C CA . GLY A 1 173 ? 21.590 -6.428 -5.574 1.00 85.81 173 GLY A CA 1
ATOM 1391 C C . GLY A 1 173 ? 21.068 -6.295 -7.002 1.00 85.81 173 GLY A C 1
ATOM 1392 O O . GLY A 1 173 ? 20.898 -5.178 -7.485 1.00 85.81 173 GLY A O 1
ATOM 1393 N N . VAL A 1 174 ? 20.733 -7.416 -7.646 1.00 90.38 174 VAL A N 1
ATOM 1394 C CA . VAL A 1 174 ? 20.154 -7.426 -8.997 1.00 90.38 174 VAL A CA 1
ATOM 1395 C C . VAL A 1 174 ? 18.787 -6.744 -9.017 1.00 90.38 174 VAL A C 1
ATOM 1397 O O . VAL A 1 174 ? 18.536 -5.925 -9.893 1.00 90.38 174 VAL A O 1
ATOM 1400 N N . VAL A 1 175 ? 17.915 -7.015 -8.042 1.00 88.94 175 VAL A N 1
ATOM 1401 C CA . VAL A 1 175 ? 16.593 -6.370 -7.959 1.00 88.94 175 VAL A CA 1
ATOM 1402 C C . VAL A 1 175 ? 16.723 -4.853 -7.799 1.00 88.94 175 VAL A C 1
ATOM 1404 O O . VAL A 1 175 ? 16.022 -4.111 -8.486 1.00 88.94 175 VAL A O 1
ATOM 1407 N N . ILE A 1 176 ? 17.628 -4.384 -6.933 1.00 89.62 176 ILE A N 1
ATOM 1408 C CA . ILE A 1 176 ? 17.877 -2.947 -6.743 1.00 89.62 176 ILE A CA 1
ATOM 1409 C C . ILE A 1 176 ? 18.425 -2.324 -8.028 1.00 89.62 176 ILE A C 1
ATOM 1411 O O . ILE A 1 176 ? 17.942 -1.271 -8.433 1.00 89.62 176 ILE A O 1
ATOM 1415 N N . LEU A 1 177 ? 19.389 -2.975 -8.684 1.00 93.19 177 LEU A N 1
ATOM 1416 C CA . LEU A 1 177 ? 19.945 -2.508 -9.952 1.00 93.19 177 LEU A CA 1
ATOM 1417 C C . LEU A 1 177 ? 18.864 -2.397 -11.031 1.00 93.19 177 LEU A C 1
ATOM 1419 O O . LEU A 1 177 ? 18.770 -1.364 -11.680 1.00 93.19 177 LEU A O 1
ATOM 1423 N N . VAL A 1 178 ? 18.039 -3.431 -11.210 1.00 91.81 178 VAL A N 1
ATOM 1424 C CA . VAL A 1 178 ? 16.963 -3.443 -12.213 1.00 91.81 178 VAL A CA 1
ATOM 1425 C C . VAL A 1 178 ? 15.945 -2.340 -11.929 1.00 91.81 178 VAL A C 1
ATOM 1427 O O . VAL A 1 178 ? 15.554 -1.620 -12.845 1.00 91.81 178 VAL A O 1
ATOM 1430 N N . ALA A 1 179 ? 15.551 -2.157 -10.666 1.00 89.88 179 ALA A N 1
ATOM 1431 C CA . ALA A 1 179 ? 14.656 -1.072 -10.279 1.00 89.88 179 ALA A CA 1
ATOM 1432 C C . ALA A 1 179 ? 15.282 0.303 -10.569 1.00 89.88 179 ALA A C 1
ATOM 1434 O O . ALA A 1 179 ? 14.662 1.135 -11.223 1.00 89.88 179 ALA A O 1
ATOM 1435 N N . LEU A 1 180 ? 16.525 0.530 -10.140 1.00 92.00 180 LEU A N 1
ATOM 1436 C CA . LEU A 1 180 ? 17.248 1.779 -10.386 1.00 92.00 180 LEU A CA 1
ATOM 1437 C C . LEU A 1 180 ? 17.404 2.059 -11.889 1.00 92.00 180 LEU A C 1
ATOM 1439 O O . LEU A 1 180 ? 17.202 3.188 -12.337 1.00 92.00 180 LEU A O 1
ATOM 1443 N N . ALA A 1 181 ? 17.722 1.023 -12.665 1.00 91.62 181 ALA A N 1
ATOM 1444 C CA . ALA A 1 181 ? 17.871 1.104 -14.106 1.00 91.62 181 ALA A CA 1
ATOM 1445 C C . ALA A 1 181 ? 16.562 1.530 -14.775 1.00 91.62 181 ALA A C 1
ATOM 1447 O O . ALA A 1 181 ? 16.548 2.506 -15.514 1.00 91.62 181 ALA A O 1
ATOM 1448 N N . LEU A 1 182 ? 15.457 0.841 -14.487 1.00 91.25 182 LEU A N 1
ATOM 1449 C CA . LEU A 1 182 ? 14.176 1.076 -15.154 1.00 91.25 182 LEU A CA 1
ATOM 1450 C C . LEU A 1 182 ? 13.483 2.370 -14.703 1.00 91.25 182 LEU A C 1
ATOM 1452 O O . LEU A 1 182 ? 12.851 3.027 -15.524 1.00 91.25 182 LEU A O 1
ATOM 1456 N N . PHE A 1 183 ? 13.595 2.750 -13.426 1.00 90.31 183 PHE A N 1
ATOM 1457 C CA . PHE A 1 183 ? 12.924 3.945 -12.899 1.00 90.31 183 PHE A CA 1
ATOM 1458 C C . PHE A 1 183 ? 13.723 5.237 -13.070 1.00 90.31 183 PHE A C 1
ATOM 1460 O O . PHE A 1 183 ? 13.114 6.301 -13.151 1.00 90.31 183 PHE A O 1
ATOM 1467 N N . ILE A 1 184 ? 15.059 5.171 -13.076 1.00 91.00 184 ILE A N 1
ATOM 1468 C CA . ILE A 1 184 ? 15.907 6.371 -13.037 1.00 91.00 184 ILE A CA 1
ATOM 1469 C C . ILE A 1 184 ? 16.848 6.416 -14.234 1.00 91.00 184 ILE A C 1
ATOM 1471 O O . ILE A 1 184 ? 16.754 7.330 -15.048 1.00 91.00 184 ILE A O 1
ATOM 1475 N N . VAL A 1 185 ? 17.746 5.435 -14.364 1.00 92.50 185 VAL A N 1
ATOM 1476 C CA . VAL A 1 185 ? 18.867 5.526 -15.316 1.00 92.50 185 VAL A CA 1
ATOM 1477 C C . VAL A 1 185 ? 18.382 5.503 -16.764 1.00 92.50 185 VAL A C 1
ATOM 1479 O O . VAL A 1 185 ? 18.747 6.377 -17.543 1.00 92.50 185 VAL A O 1
ATOM 1482 N N . LEU A 1 186 ? 17.546 4.535 -17.140 1.00 91.19 186 LEU A N 1
ATOM 1483 C CA . LEU A 1 186 ? 17.074 4.380 -18.514 1.00 91.19 186 LEU A CA 1
ATOM 1484 C C . LEU A 1 186 ? 16.174 5.534 -18.969 1.00 91.19 186 LEU A C 1
ATOM 1486 O O . LEU A 1 186 ? 16.432 6.033 -20.063 1.00 91.19 186 LEU A O 1
ATOM 1490 N N . PRO A 1 187 ? 15.184 6.015 -18.187 1.00 89.56 187 PRO A N 1
ATOM 1491 C CA . PRO A 1 187 ? 14.431 7.216 -18.550 1.00 89.56 187 PRO A CA 1
ATOM 1492 C C . PRO A 1 187 ? 15.331 8.440 -18.743 1.00 89.56 187 PRO A C 1
ATOM 1494 O O . PRO A 1 187 ? 15.177 9.168 -19.721 1.00 89.56 187 PRO A O 1
ATOM 1497 N N . LEU A 1 188 ? 16.308 8.630 -17.850 1.00 90.69 188 LEU A N 1
ATOM 1498 C CA . LEU A 1 188 ? 17.226 9.764 -17.900 1.00 90.69 188 LEU A CA 1
ATOM 1499 C C . LEU A 1 188 ? 18.121 9.704 -19.145 1.00 90.69 188 LEU A C 1
ATOM 1501 O O . LEU A 1 188 ? 18.156 10.660 -19.914 1.00 90.69 188 LEU A O 1
ATOM 1505 N N . LEU A 1 189 ? 18.770 8.569 -19.411 1.00 90.94 189 LEU A N 1
ATOM 1506 C CA . LEU A 1 189 ? 19.619 8.398 -20.597 1.00 90.94 189 LEU A CA 1
ATOM 1507 C C . LEU A 1 189 ? 18.820 8.426 -21.909 1.00 90.94 189 LEU A C 1
ATOM 1509 O O . LEU A 1 189 ? 19.284 8.985 -22.900 1.00 90.94 189 LEU A O 1
ATOM 1513 N N . SER A 1 190 ? 17.603 7.878 -21.916 1.00 90.12 190 SER A N 1
ATOM 1514 C CA . SER A 1 190 ? 16.720 7.907 -23.093 1.00 90.12 190 SER A CA 1
ATOM 1515 C C . SER A 1 190 ? 16.222 9.316 -23.410 1.00 90.12 190 SER A C 1
ATOM 1517 O O . SER A 1 190 ? 16.010 9.635 -24.574 1.00 90.12 190 SER A O 1
ATOM 1519 N N . SER A 1 191 ? 16.062 10.180 -22.403 1.00 88.69 191 SER A N 1
ATOM 1520 C CA . SER A 1 191 ? 15.738 11.591 -22.641 1.00 88.69 191 SER A CA 1
ATOM 1521 C C . SER A 1 191 ? 16.894 12.378 -23.267 1.00 88.69 191 SER A C 1
ATOM 1523 O O . SER A 1 191 ? 16.648 13.347 -23.978 1.00 88.69 191 SER A O 1
ATOM 1525 N N . ALA A 1 192 ? 18.139 11.945 -23.041 1.00 86.50 192 ALA A N 1
ATOM 1526 C CA . ALA A 1 192 ? 19.338 12.635 -23.506 1.00 86.50 192 ALA A CA 1
ATOM 1527 C C . ALA A 1 192 ? 19.754 12.263 -24.942 1.00 86.50 192 ALA A C 1
ATOM 1529 O O . ALA A 1 192 ? 20.341 13.090 -25.635 1.00 86.50 192 ALA A O 1
ATOM 1530 N N . ASP A 1 193 ? 19.474 11.038 -25.408 1.00 85.69 193 ASP A N 1
ATOM 1531 C CA . ASP A 1 193 ? 19.801 10.610 -26.777 1.00 85.69 193 ASP A CA 1
ATOM 1532 C C . ASP A 1 193 ? 18.684 9.754 -27.409 1.00 85.69 193 ASP A C 1
ATOM 1534 O O . ASP A 1 193 ? 18.420 8.639 -26.943 1.00 85.69 193 ASP A O 1
ATOM 1538 N N . PRO A 1 194 ? 18.071 10.197 -28.526 1.00 86.31 194 PRO A N 1
ATOM 1539 C CA . PRO A 1 194 ? 17.017 9.444 -29.206 1.00 86.31 194 PRO A CA 1
ATOM 1540 C C . PRO A 1 194 ? 17.484 8.097 -29.783 1.00 86.31 194 PRO A C 1
ATOM 1542 O O . PRO A 1 194 ? 16.678 7.175 -29.907 1.00 86.31 194 PRO A O 1
ATOM 1545 N N . THR A 1 195 ? 18.767 7.947 -30.133 1.00 86.25 195 THR A N 1
ATOM 1546 C CA . THR A 1 195 ? 19.306 6.677 -30.658 1.00 86.25 195 THR A CA 1
ATOM 1547 C C . THR A 1 195 ? 19.485 5.642 -29.546 1.00 86.25 195 THR A C 1
ATOM 1549 O O . THR A 1 195 ? 19.229 4.451 -29.735 1.00 86.25 195 THR A O 1
ATOM 1552 N N . PHE A 1 196 ? 19.873 6.090 -28.353 1.00 87.88 196 PHE A N 1
ATOM 1553 C CA . PHE A 1 196 ? 19.858 5.239 -27.169 1.00 87.88 196 PHE A CA 1
ATOM 1554 C C . PHE A 1 196 ? 18.422 4.857 -26.789 1.00 87.88 196 PHE A C 1
ATOM 1556 O O . PHE A 1 196 ? 18.135 3.681 -26.556 1.00 87.88 196 PHE A O 1
ATOM 1563 N N . ALA A 1 197 ? 17.504 5.829 -26.808 1.00 89.62 197 ALA A N 1
ATOM 1564 C CA . ALA A 1 197 ? 16.093 5.604 -26.508 1.00 89.62 197 ALA A CA 1
ATOM 1565 C C . ALA A 1 197 ? 15.470 4.535 -27.415 1.00 89.62 197 ALA A C 1
ATOM 1567 O O . ALA A 1 197 ? 14.778 3.643 -26.929 1.00 89.62 197 ALA A O 1
ATOM 1568 N N . SER A 1 198 ? 15.745 4.572 -28.725 1.00 90.38 198 SER A N 1
ATOM 1569 C CA . SER A 1 198 ? 15.243 3.554 -29.655 1.00 90.38 198 SER A CA 1
ATOM 1570 C C . SER A 1 198 ? 15.833 2.166 -29.387 1.00 90.38 198 SER A C 1
ATOM 1572 O O . SER A 1 198 ? 15.119 1.173 -29.517 1.00 90.38 198 SER A O 1
ATOM 1574 N N . SER A 1 199 ? 17.094 2.095 -28.952 1.00 88.94 199 SER A N 1
ATOM 1575 C CA . SER A 1 199 ? 17.791 0.837 -28.656 1.00 88.94 199 SER A CA 1
ATOM 1576 C C . SER A 1 199 ? 17.223 0.121 -27.426 1.00 88.94 199 SER A C 1
ATOM 1578 O O . SER A 1 199 ? 17.155 -1.106 -27.401 1.00 88.94 199 SER A O 1
ATOM 1580 N N . VAL A 1 200 ? 16.777 0.871 -26.412 1.00 91.44 200 VAL A N 1
ATOM 1581 C CA . VAL A 1 200 ? 16.217 0.309 -25.165 1.00 91.44 200 VAL A CA 1
ATOM 1582 C C . VAL A 1 200 ? 14.680 0.302 -25.161 1.00 91.44 200 VAL A C 1
ATOM 1584 O O . VAL A 1 200 ? 14.056 -0.240 -24.247 1.00 91.44 200 VAL A O 1
ATOM 1587 N N . ARG A 1 201 ? 14.049 0.816 -26.224 1.00 90.69 201 ARG A N 1
ATOM 1588 C CA . ARG A 1 201 ? 12.597 1.005 -26.336 1.00 90.69 201 ARG A CA 1
ATOM 1589 C C . ARG A 1 201 ? 11.777 -0.235 -25.991 1.00 90.69 201 ARG A C 1
ATOM 1591 O O . ARG A 1 201 ? 10.801 -0.143 -25.258 1.00 90.69 201 ARG A O 1
ATOM 1598 N N . SER A 1 202 ? 12.193 -1.412 -26.462 1.00 91.50 202 SER A N 1
ATOM 1599 C CA . SER A 1 202 ? 11.473 -2.660 -26.173 1.00 91.50 202 SER A CA 1
ATOM 1600 C C . SER A 1 202 ? 11.404 -2.970 -24.673 1.00 91.50 202 SER A C 1
ATOM 1602 O O . SER A 1 202 ? 10.411 -3.530 -24.215 1.00 91.50 202 SER A O 1
ATOM 1604 N N . ILE A 1 203 ? 12.443 -2.621 -23.908 1.00 89.88 203 ILE A N 1
ATOM 1605 C CA . ILE A 1 203 ? 12.505 -2.850 -22.460 1.00 89.88 203 ILE A CA 1
ATOM 1606 C C . ILE A 1 203 ? 11.657 -1.803 -21.730 1.00 89.88 203 ILE A C 1
ATOM 1608 O O . ILE A 1 203 ? 10.909 -2.148 -20.813 1.00 89.88 203 ILE A O 1
ATOM 1612 N N . THR A 1 204 ? 11.742 -0.532 -22.136 1.00 88.75 204 THR A N 1
ATOM 1613 C CA . THR A 1 204 ? 10.977 0.556 -21.506 1.00 88.75 204 THR A CA 1
ATOM 1614 C C . THR A 1 204 ? 9.481 0.455 -21.786 1.00 88.75 204 THR A C 1
ATOM 1616 O O . THR A 1 204 ? 8.682 0.696 -20.880 1.00 88.75 204 THR A O 1
ATOM 1619 N N . ASP A 1 205 ? 9.090 0.059 -23.000 1.00 90.75 205 ASP A N 1
ATOM 1620 C CA . ASP A 1 205 ? 7.686 -0.096 -23.395 1.00 90.75 205 ASP A CA 1
ATOM 1621 C C . ASP A 1 205 ? 7.052 -1.268 -22.637 1.00 90.75 205 ASP A C 1
ATOM 1623 O O . ASP A 1 205 ? 6.015 -1.090 -21.997 1.00 90.75 205 ASP A O 1
ATOM 1627 N N . TRP A 1 206 ? 7.731 -2.423 -22.587 1.00 91.94 206 TRP A N 1
ATOM 1628 C CA . TRP A 1 206 ? 7.311 -3.569 -21.772 1.00 91.94 206 TRP A CA 1
ATOM 1629 C C . TRP A 1 206 ? 7.140 -3.198 -20.292 1.00 91.94 206 TRP A C 1
ATOM 1631 O O . TRP A 1 206 ? 6.147 -3.558 -19.660 1.00 91.94 206 TRP A O 1
ATOM 1641 N N . PHE A 1 207 ? 8.092 -2.453 -19.723 1.00 87.88 207 PHE A N 1
ATOM 1642 C CA . PHE A 1 207 ? 8.028 -2.035 -18.324 1.00 87.88 207 PHE A CA 1
ATOM 1643 C C . PHE A 1 207 ? 6.869 -1.067 -18.057 1.00 87.88 207 PHE A C 1
ATOM 1645 O O . PHE A 1 207 ? 6.153 -1.199 -17.061 1.00 87.88 207 PHE A O 1
ATOM 1652 N N . THR A 1 208 ? 6.649 -0.119 -18.967 1.00 86.75 208 THR A N 1
ATOM 1653 C CA . THR A 1 208 ? 5.541 0.840 -18.889 1.00 86.75 208 THR A CA 1
ATOM 1654 C C . THR A 1 208 ? 4.199 0.125 -19.005 1.00 86.75 208 THR A C 1
ATOM 1656 O O . THR A 1 208 ? 3.291 0.384 -18.212 1.00 86.75 208 THR A O 1
ATOM 1659 N N . GLU A 1 209 ? 4.083 -0.833 -19.925 1.00 89.88 209 GLU A N 1
ATOM 1660 C CA . GLU A 1 209 ? 2.903 -1.682 -20.064 1.00 89.88 209 GLU A CA 1
ATOM 1661 C C . GLU A 1 209 ? 2.649 -2.473 -18.775 1.00 89.88 209 GLU A C 1
ATOM 1663 O O . GLU A 1 209 ? 1.541 -2.430 -18.233 1.00 89.88 209 GLU A O 1
ATOM 1668 N N . LEU A 1 210 ? 3.686 -3.100 -18.211 1.00 86.38 210 LEU A N 1
ATOM 1669 C CA . LEU A 1 210 ? 3.596 -3.846 -16.959 1.00 86.38 210 LEU A CA 1
ATOM 1670 C C . LEU A 1 210 ? 3.088 -2.967 -15.807 1.00 86.38 210 LEU A C 1
ATOM 1672 O O . LEU A 1 210 ? 2.141 -3.362 -15.123 1.00 86.38 210 LEU A O 1
ATOM 1676 N N . ILE A 1 211 ? 3.654 -1.768 -15.617 1.00 84.44 211 ILE A N 1
ATOM 1677 C CA . ILE A 1 211 ? 3.215 -0.819 -14.578 1.00 84.44 211 ILE A 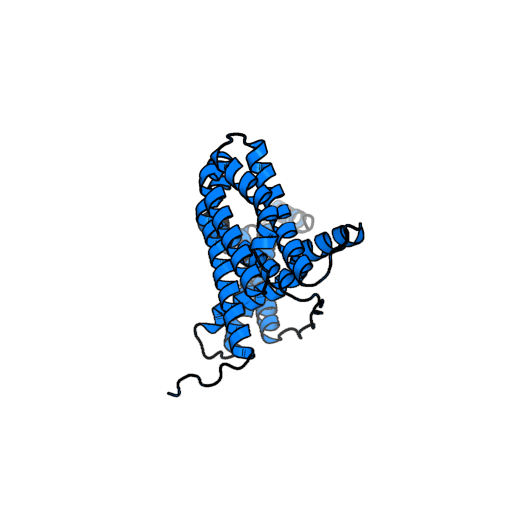CA 1
ATOM 1678 C C . ILE A 1 211 ? 1.785 -0.334 -14.830 1.00 84.44 211 ILE A C 1
ATOM 1680 O O . ILE A 1 211 ? 0.990 -0.205 -13.894 1.00 84.44 211 ILE A O 1
ATOM 1684 N N . SER A 1 212 ? 1.440 -0.068 -16.089 1.00 84.94 212 SER A N 1
ATOM 1685 C CA . SER A 1 212 ? 0.106 0.394 -16.472 1.00 84.94 212 SER A CA 1
ATOM 1686 C C . SER A 1 212 ? -0.954 -0.707 -16.364 1.00 84.94 212 SER A C 1
ATOM 1688 O O . SER A 1 212 ? -2.154 -0.418 -16.262 1.00 84.94 212 SER A O 1
ATOM 1690 N N . SER A 1 213 ? -0.544 -1.975 -16.318 1.00 89.19 213 SER A N 1
ATOM 1691 C CA . SER A 1 213 ? -1.464 -3.098 -16.254 1.00 89.19 213 SER A CA 1
ATOM 1692 C C . SER A 1 213 ? -2.354 -3.021 -15.000 1.00 89.19 213 SER A C 1
ATOM 1694 O O . SER A 1 213 ? -1.929 -2.735 -13.873 1.00 89.19 213 SER A O 1
ATOM 1696 N N . SER A 1 214 ? -3.658 -3.259 -15.183 1.00 85.56 214 SER A N 1
ATOM 1697 C CA . SER A 1 214 ? -4.608 -3.348 -14.067 1.00 85.56 214 SER A CA 1
ATOM 1698 C C . SER A 1 214 ? -4.204 -4.376 -12.994 1.00 85.56 214 SER A C 1
ATOM 1700 O O . SER A 1 214 ? -4.403 -4.058 -11.819 1.00 85.56 214 SER A O 1
ATOM 1702 N N . PRO A 1 215 ? -3.692 -5.584 -13.319 1.00 87.06 215 PRO A N 1
ATOM 1703 C CA . PRO A 1 215 ? -3.295 -6.545 -12.291 1.00 87.06 215 PRO A CA 1
ATOM 1704 C C . PRO A 1 215 ? -2.076 -6.084 -11.488 1.00 87.06 215 PRO A C 1
ATOM 1706 O O . PRO A 1 215 ? -2.080 -6.255 -10.271 1.00 87.06 215 PRO A O 1
ATOM 1709 N N . PHE A 1 216 ? -1.084 -5.438 -12.111 1.00 87.62 216 PHE A N 1
ATOM 1710 C CA . PHE A 1 216 ? 0.075 -4.919 -11.384 1.00 87.62 216 PHE A CA 1
ATOM 1711 C C . PHE A 1 216 ? -0.330 -3.845 -10.373 1.00 87.62 216 PHE A C 1
ATOM 1713 O O . PHE A 1 216 ? 0.027 -3.936 -9.202 1.00 87.62 216 PHE A O 1
ATOM 1720 N N . ARG A 1 217 ? -1.161 -2.875 -10.781 1.00 87.62 217 ARG A N 1
ATOM 1721 C CA . ARG A 1 217 ? -1.665 -1.832 -9.869 1.00 87.62 217 ARG A CA 1
ATOM 1722 C C . ARG A 1 217 ? -2.480 -2.409 -8.711 1.00 87.62 217 ARG A C 1
ATOM 1724 O O . ARG A 1 217 ? -2.333 -1.951 -7.581 1.00 87.62 217 ARG A O 1
ATOM 1731 N N . ARG A 1 218 ? -3.290 -3.444 -8.970 1.00 90.19 218 ARG A N 1
ATOM 1732 C CA . ARG A 1 218 ? -4.024 -4.197 -7.935 1.00 90.19 218 ARG A CA 1
ATOM 1733 C C . ARG A 1 218 ? -3.081 -4.872 -6.947 1.00 90.19 218 ARG A C 1
ATOM 1735 O O . ARG A 1 218 ? -3.265 -4.734 -5.742 1.00 90.19 218 ARG A O 1
ATOM 1742 N N . ALA A 1 219 ? -2.073 -5.576 -7.458 1.00 87.88 219 ALA A N 1
ATOM 1743 C CA . ALA A 1 219 ? -1.092 -6.280 -6.643 1.00 87.88 219 ALA A CA 1
ATOM 1744 C C . ALA A 1 219 ? -0.249 -5.309 -5.806 1.00 87.88 219 ALA A C 1
ATOM 1746 O O . ALA A 1 219 ? -0.069 -5.534 -4.613 1.00 87.88 219 ALA A O 1
ATOM 1747 N N . LEU A 1 220 ? 0.207 -4.202 -6.401 1.00 88.50 220 LEU A N 1
ATOM 1748 C CA . LEU A 1 220 ? 0.972 -3.164 -5.715 1.00 88.50 220 LEU A CA 1
ATOM 1749 C C . LEU A 1 220 ? 0.151 -2.510 -4.602 1.00 88.50 220 LEU A C 1
ATOM 1751 O O . LEU A 1 220 ? 0.614 -2.420 -3.467 1.00 88.50 220 LEU A O 1
ATOM 1755 N N . PHE A 1 221 ? -1.085 -2.103 -4.900 1.00 89.56 221 PHE A N 1
ATOM 1756 C CA . PHE A 1 221 ? -1.980 -1.534 -3.896 1.00 89.56 221 PHE A CA 1
ATOM 1757 C C . PHE A 1 221 ? -2.261 -2.531 -2.770 1.00 89.56 221 PHE A C 1
ATOM 1759 O O . PHE A 1 221 ? -2.203 -2.172 -1.597 1.00 89.56 221 PHE A O 1
ATOM 1766 N N . GLY A 1 222 ? -2.496 -3.800 -3.116 1.00 90.06 222 GLY A N 1
ATOM 1767 C CA . GLY A 1 222 ? -2.668 -4.861 -2.137 1.00 90.06 222 GLY A CA 1
ATOM 1768 C C . GLY A 1 222 ? -1.426 -5.049 -1.253 1.00 90.06 222 GLY A C 1
ATOM 1769 O O . GLY A 1 222 ? -1.524 -5.104 -0.025 1.00 90.06 222 GLY A O 1
ATOM 1770 N N . ALA A 1 223 ? -0.230 -5.077 -1.834 1.00 88.81 223 ALA A N 1
ATOM 1771 C CA . ALA A 1 223 ? 1.009 -5.184 -1.070 1.00 88.81 223 ALA A CA 1
ATOM 1772 C C . ALA A 1 223 ? 1.174 -4.005 -0.093 1.00 88.81 223 ALA A C 1
ATOM 1774 O O . ALA A 1 223 ? 1.435 -4.221 1.092 1.00 88.81 223 ALA A O 1
ATOM 1775 N N . LEU A 1 224 ? 0.938 -2.773 -0.557 1.00 91.62 224 LEU A N 1
ATOM 1776 C CA . LEU A 1 224 ? 0.993 -1.568 0.275 1.00 91.62 224 LEU A CA 1
ATOM 1777 C C . LEU A 1 224 ? -0.037 -1.613 1.409 1.00 91.62 224 LEU A C 1
ATOM 1779 O O . LEU A 1 224 ? 0.310 -1.386 2.568 1.00 91.62 224 LEU A O 1
ATOM 1783 N N . LEU A 1 225 ? -1.285 -1.971 1.107 1.00 91.00 225 LEU A N 1
ATOM 1784 C CA . LEU A 1 225 ? -2.344 -2.073 2.106 1.00 91.00 225 LEU A CA 1
ATOM 1785 C C . LEU A 1 225 ? -2.051 -3.170 3.143 1.00 91.00 225 LEU A C 1
ATOM 1787 O O . LEU A 1 225 ? -2.294 -2.972 4.333 1.00 91.00 225 LEU A O 1
ATOM 1791 N N . SER A 1 226 ? -1.466 -4.300 2.733 1.00 91.62 226 SER A N 1
ATOM 1792 C CA . SER A 1 226 ? -1.026 -5.357 3.657 1.00 91.62 226 SER A CA 1
ATOM 1793 C C . SER A 1 226 ? 0.084 -4.859 4.588 1.00 91.62 226 SER A C 1
ATOM 1795 O O . SER A 1 226 ? 0.053 -5.091 5.797 1.00 91.62 226 SER A O 1
ATOM 1797 N N . VAL A 1 227 ? 1.052 -4.108 4.054 1.00 90.94 227 VAL A N 1
ATOM 1798 C CA . VAL A 1 227 ? 2.117 -3.505 4.866 1.00 90.94 227 VAL A CA 1
ATOM 1799 C C . VAL A 1 227 ? 1.539 -2.519 5.882 1.00 90.94 227 VAL A C 1
ATOM 1801 O O . VAL A 1 227 ? 1.912 -2.585 7.056 1.00 90.94 227 VAL A O 1
ATOM 1804 N N . LEU A 1 228 ? 0.617 -1.648 5.463 1.00 91.19 228 LEU A N 1
ATOM 1805 C CA . LEU A 1 228 ? -0.014 -0.647 6.327 1.00 91.19 228 LEU A CA 1
ATOM 1806 C C . LEU A 1 228 ? -0.880 -1.283 7.419 1.00 91.19 228 LEU A C 1
ATOM 1808 O O . LEU A 1 228 ? -0.763 -0.918 8.588 1.00 91.19 228 LEU A O 1
ATOM 1812 N N . THR A 1 229 ? -1.707 -2.267 7.066 1.00 88.62 229 THR A N 1
ATOM 1813 C CA . THR A 1 229 ? -2.561 -2.980 8.031 1.00 88.62 229 THR A CA 1
ATOM 1814 C C . THR A 1 229 ? -1.731 -3.745 9.058 1.00 88.62 229 THR A C 1
ATOM 1816 O O . THR A 1 229 ? -2.009 -3.655 10.254 1.00 88.62 229 THR A O 1
ATOM 1819 N N . LEU A 1 230 ? -0.656 -4.424 8.640 1.00 89.62 230 LEU A N 1
ATOM 1820 C CA . LEU A 1 230 ? 0.258 -5.069 9.583 1.00 89.62 230 LEU A CA 1
ATOM 1821 C C . LEU A 1 230 ? 0.990 -4.043 10.456 1.00 89.62 230 LEU A C 1
ATOM 1823 O O . LEU A 1 230 ? 1.132 -4.265 11.657 1.00 89.62 230 LEU A O 1
ATOM 1827 N N . ALA A 1 231 ? 1.434 -2.918 9.891 1.00 88.50 231 ALA A N 1
ATOM 1828 C CA . ALA A 1 231 ? 2.084 -1.858 10.659 1.00 88.50 231 ALA A CA 1
ATOM 1829 C C . ALA A 1 231 ? 1.148 -1.306 11.746 1.00 88.50 231 ALA A C 1
ATOM 1831 O O . ALA A 1 231 ? 1.570 -1.171 12.894 1.00 88.50 231 ALA A O 1
ATOM 1832 N N . ALA A 1 232 ? -0.130 -1.084 11.421 1.00 87.38 232 ALA A N 1
ATOM 1833 C CA . ALA A 1 232 ? -1.152 -0.670 12.380 1.00 87.38 232 ALA A CA 1
ATOM 1834 C C . ALA A 1 232 ? -1.377 -1.727 13.469 1.00 87.38 232 ALA A C 1
ATOM 1836 O O . ALA A 1 232 ? -1.315 -1.415 14.657 1.00 87.38 232 ALA A O 1
ATOM 1837 N N . LEU A 1 233 ? -1.532 -3.001 13.090 1.00 86.25 233 LEU A N 1
ATOM 1838 C CA . LEU A 1 233 ? -1.678 -4.102 14.047 1.00 86.25 233 LEU A CA 1
ATOM 1839 C C . LEU A 1 233 ? -0.452 -4.282 14.948 1.00 86.25 233 LEU A C 1
ATOM 1841 O O . LEU A 1 233 ? -0.593 -4.739 16.078 1.00 86.25 233 LEU A O 1
ATOM 1845 N N . LEU A 1 234 ? 0.760 -3.986 14.483 1.00 86.62 234 LEU A N 1
ATOM 1846 C CA . LEU A 1 234 ? 1.955 -4.047 15.325 1.00 86.62 234 LEU A CA 1
ATOM 1847 C C . LEU A 1 234 ? 2.008 -2.851 16.273 1.00 86.62 234 LEU A C 1
ATOM 1849 O O . LEU A 1 234 ? 2.133 -3.040 17.482 1.00 86.62 234 LEU A O 1
ATOM 1853 N N . ALA A 1 235 ? 1.850 -1.644 15.737 1.00 85.50 235 ALA A N 1
ATOM 1854 C CA . ALA A 1 235 ? 1.977 -0.405 16.489 1.00 85.50 235 ALA A CA 1
ATOM 1855 C C . ALA A 1 235 ? 0.902 -0.263 17.570 1.00 85.50 235 ALA A C 1
ATOM 1857 O O . ALA A 1 235 ? 1.194 0.136 18.698 1.00 85.50 235 ALA A O 1
ATOM 1858 N N . TRP A 1 236 ? -0.336 -0.645 17.257 1.00 84.56 236 TRP A N 1
ATOM 1859 C CA . TRP A 1 236 ? -1.428 -0.592 18.217 1.00 84.56 236 TRP A CA 1
ATOM 1860 C C . TRP A 1 236 ? -1.381 -1.756 19.220 1.00 84.56 236 TRP A C 1
ATOM 1862 O O . TRP A 1 236 ? -1.909 -1.631 20.317 1.00 84.56 236 TRP A O 1
ATOM 1872 N N . ASN A 1 237 ? -0.680 -2.855 18.941 1.00 78.88 237 ASN A N 1
ATOM 1873 C CA . ASN A 1 237 ? -0.546 -3.951 19.916 1.00 78.88 237 ASN A CA 1
ATOM 1874 C C . ASN A 1 237 ? 0.642 -3.783 20.856 1.00 78.88 237 ASN A C 1
ATOM 1876 O O . ASN A 1 237 ? 0.625 -4.297 21.978 1.00 78.88 237 ASN A O 1
ATOM 1880 N N . SER A 1 238 ? 1.662 -3.043 20.429 1.00 70.94 238 SER A N 1
ATOM 1881 C CA . SER A 1 238 ? 2.840 -2.797 21.242 1.00 70.94 238 SER A CA 1
ATOM 1882 C C . SER A 1 238 ? 2.518 -1.903 22.455 1.00 70.94 238 SER A C 1
ATOM 1884 O O . SER A 1 238 ? 1.842 -0.873 22.322 1.00 70.94 238 SER A O 1
ATOM 1886 N N . PRO A 1 239 ? 2.985 -2.268 23.668 1.00 57.41 239 PRO A N 1
ATOM 1887 C CA . PRO A 1 239 ? 3.227 -1.274 24.706 1.00 57.41 239 PRO A CA 1
ATOM 1888 C C . PRO A 1 239 ? 4.287 -0.321 24.143 1.00 57.41 239 PRO A C 1
ATOM 1890 O O . PRO A 1 239 ? 5.267 -0.763 23.555 1.00 57.41 239 PRO A O 1
ATOM 1893 N N . SER A 1 240 ? 4.001 0.974 24.162 1.00 51.53 240 SER A N 1
ATOM 1894 C CA . SER A 1 240 ? 4.749 1.991 23.427 1.00 51.53 240 SER A CA 1
ATOM 1895 C C . SER A 1 240 ? 6.212 2.066 23.871 1.00 51.53 240 SER A C 1
ATOM 1897 O O . SER A 1 240 ? 6.526 2.775 24.820 1.00 51.53 240 SER A O 1
ATOM 1899 N N . GLU A 1 241 ? 7.094 1.385 23.151 1.00 42.56 241 GLU A N 1
ATOM 1900 C CA . GLU A 1 241 ? 8.523 1.670 23.119 1.00 42.56 241 GLU A CA 1
ATOM 1901 C C . GLU A 1 241 ? 8.890 1.937 21.663 1.00 42.56 241 GLU A C 1
ATOM 1903 O O . GLU A 1 241 ? 8.760 1.072 20.789 1.00 42.56 241 GLU A O 1
ATOM 1908 N N . MET A 1 242 ? 9.264 3.190 21.400 1.00 43.12 242 MET A N 1
ATOM 1909 C CA . MET A 1 242 ? 9.828 3.618 20.128 1.00 43.12 242 MET A CA 1
ATOM 1910 C C . MET A 1 242 ? 11.127 2.838 19.933 1.00 43.12 242 MET A C 1
ATOM 1912 O O . MET A 1 242 ? 12.129 3.107 20.585 1.00 43.12 242 MET A O 1
ATOM 1916 N N . GLN A 1 243 ? 11.086 1.810 19.086 1.00 42.97 243 GLN A N 1
ATOM 1917 C CA . GLN A 1 243 ? 12.282 1.061 18.728 1.00 42.97 243 GLN A CA 1
ATOM 1918 C C . GLN A 1 243 ? 13.115 1.929 17.792 1.00 42.97 243 GLN A C 1
ATOM 1920 O O . GLN A 1 243 ? 12.762 2.102 16.625 1.00 42.97 243 GLN A O 1
ATOM 1925 N N . GLU A 1 244 ? 14.211 2.464 18.320 1.00 35.38 244 GLU A N 1
ATOM 1926 C CA . GLU A 1 244 ? 15.233 3.136 17.531 1.00 35.38 244 GLU A CA 1
ATOM 1927 C C . GLU A 1 244 ? 15.779 2.183 16.464 1.00 35.38 244 GLU A C 1
ATOM 1929 O O . GLU A 1 244 ? 16.145 1.026 16.719 1.00 35.38 244 GLU A O 1
ATOM 1934 N N . GLY A 1 245 ? 15.780 2.672 15.227 1.00 42.22 245 GLY A N 1
ATOM 1935 C CA . GLY A 1 245 ? 16.352 1.965 14.099 1.00 42.22 245 GLY A CA 1
ATOM 1936 C C . GLY A 1 245 ? 17.857 1.871 14.284 1.00 42.22 245 GLY A C 1
ATOM 1937 O O . GLY A 1 245 ? 18.562 2.853 14.108 1.00 42.22 245 GLY A O 1
ATOM 1938 N N . LYS A 1 246 ? 18.362 0.679 14.612 1.00 39.53 246 LYS A N 1
ATOM 1939 C CA . LYS A 1 246 ? 19.795 0.407 14.487 1.00 39.53 246 LYS A CA 1
ATOM 1940 C C . LYS A 1 246 ? 20.184 0.561 13.021 1.00 39.53 246 LYS A C 1
ATOM 1942 O O . LYS A 1 246 ? 19.715 -0.218 12.182 1.00 39.53 246 LYS A O 1
ATOM 1947 N N . GLU A 1 247 ? 21.031 1.543 12.736 1.00 42.22 247 GLU A N 1
ATOM 1948 C CA . GLU A 1 247 ? 21.687 1.675 11.442 1.00 42.22 247 GLU A CA 1
ATOM 1949 C C . GLU A 1 247 ? 22.446 0.383 11.148 1.00 42.22 247 GLU A C 1
ATOM 1951 O O . GLU A 1 247 ? 23.185 -0.149 11.982 1.00 42.22 247 GLU A O 1
ATOM 1956 N N . LYS A 1 248 ? 22.174 -0.190 9.977 1.00 55.12 248 LYS A N 1
ATOM 1957 C CA . LYS A 1 248 ? 22.854 -1.397 9.526 1.00 55.12 248 LYS A CA 1
ATOM 1958 C C . LYS A 1 248 ? 23.999 -1.010 8.604 1.00 55.12 248 LYS A C 1
ATOM 1960 O O . LYS A 1 248 ? 23.799 -0.147 7.752 1.00 55.12 248 LYS A O 1
ATOM 1965 N N . PRO A 1 249 ? 25.144 -1.703 8.704 1.00 55.38 249 PRO A N 1
ATOM 1966 C CA . PRO A 1 249 ? 26.210 -1.539 7.733 1.00 55.38 249 PRO A CA 1
ATOM 1967 C C . PRO A 1 249 ? 25.699 -1.920 6.339 1.00 55.38 249 PRO A C 1
ATOM 1969 O O . PRO A 1 249 ? 24.985 -2.916 6.172 1.00 55.38 249 PRO A O 1
ATOM 1972 N N . ILE A 1 250 ? 26.046 -1.095 5.355 1.00 60.34 250 ILE A N 1
ATOM 1973 C CA . ILE A 1 250 ? 25.707 -1.288 3.945 1.00 60.34 250 ILE A CA 1
ATOM 1974 C C . ILE A 1 250 ? 26.453 -2.529 3.425 1.00 60.34 250 ILE A C 1
ATOM 1976 O O . ILE A 1 250 ? 27.645 -2.693 3.677 1.00 60.34 250 ILE A O 1
ATOM 1980 N N . ASP A 1 251 ? 25.756 -3.424 2.717 1.00 77.81 251 ASP A N 1
ATOM 1981 C CA . ASP A 1 251 ? 26.340 -4.675 2.214 1.00 77.81 251 ASP A CA 1
ATOM 1982 C C . ASP A 1 251 ? 27.184 -4.422 0.955 1.00 77.81 251 ASP A C 1
ATOM 1984 O O . ASP A 1 251 ? 26.662 -4.027 -0.090 1.00 77.81 251 ASP A O 1
ATOM 1988 N N . SER A 1 252 ? 28.491 -4.678 1.046 1.00 84.00 252 SER A N 1
ATOM 1989 C CA . SER A 1 252 ? 29.451 -4.437 -0.036 1.00 84.00 252 SER A CA 1
ATOM 1990 C C . SER A 1 252 ? 29.143 -5.219 -1.319 1.00 84.00 252 SER A C 1
ATOM 1992 O O . SER A 1 252 ? 29.420 -4.716 -2.404 1.00 84.00 252 SER A O 1
ATOM 1994 N N . ILE A 1 253 ? 28.534 -6.412 -1.230 1.00 85.81 253 ILE A N 1
ATOM 1995 C CA . ILE A 1 253 ? 28.161 -7.210 -2.416 1.00 85.81 253 ILE A CA 1
ATOM 1996 C C . ILE A 1 253 ? 27.027 -6.518 -3.174 1.00 85.81 253 ILE A C 1
ATOM 1998 O O . ILE A 1 253 ? 27.064 -6.402 -4.397 1.00 85.81 253 ILE A O 1
ATOM 2002 N N . VAL A 1 254 ? 26.029 -6.025 -2.436 1.00 85.69 254 VAL A N 1
ATOM 2003 C CA . VAL A 1 254 ? 24.885 -5.302 -3.004 1.00 85.69 254 VAL A CA 1
ATOM 2004 C C . VAL A 1 254 ? 25.364 -4.015 -3.671 1.00 85.69 254 VAL A C 1
ATOM 2006 O O . VAL A 1 254 ? 24.996 -3.753 -4.813 1.00 85.69 254 VAL A O 1
ATOM 2009 N N . VAL A 1 255 ? 26.231 -3.251 -2.998 1.00 89.25 255 VAL A N 1
ATOM 2010 C CA . VAL A 1 255 ? 26.818 -2.025 -3.562 1.00 89.25 255 VAL A CA 1
ATOM 2011 C C . VAL A 1 255 ? 27.625 -2.324 -4.819 1.00 89.25 255 VAL A C 1
ATOM 2013 O O . VAL A 1 255 ? 27.452 -1.625 -5.810 1.00 89.25 255 VAL A O 1
ATOM 2016 N N . GLY A 1 256 ? 28.454 -3.372 -4.815 1.00 90.88 256 GLY A N 1
ATOM 2017 C CA . GLY A 1 256 ? 29.249 -3.757 -5.982 1.00 90.88 256 GLY A CA 1
ATOM 2018 C C . GLY A 1 256 ? 28.389 -4.072 -7.209 1.00 90.88 256 GLY A C 1
ATOM 2019 O O . GLY A 1 256 ? 28.680 -3.583 -8.298 1.00 90.88 256 GLY A O 1
ATOM 2020 N N . ILE A 1 257 ? 27.294 -4.820 -7.032 1.00 92.06 257 ILE A N 1
ATOM 2021 C CA . ILE A 1 257 ? 26.355 -5.139 -8.121 1.00 92.06 257 ILE A CA 1
ATOM 2022 C C . ILE A 1 257 ? 25.667 -3.876 -8.641 1.00 92.06 257 ILE A C 1
ATOM 2024 O O . ILE A 1 257 ? 25.589 -3.676 -9.851 1.00 92.06 257 ILE A O 1
ATOM 2028 N N . VAL A 1 258 ? 25.174 -3.017 -7.744 1.00 92.56 258 VAL A N 1
ATOM 2029 C CA . VAL A 1 258 ? 24.454 -1.799 -8.136 1.00 92.56 258 VAL A CA 1
ATOM 2030 C C . VAL A 1 258 ? 25.394 -0.820 -8.837 1.00 92.56 258 VAL A C 1
ATOM 2032 O O . VAL A 1 258 ? 25.095 -0.382 -9.943 1.00 92.56 258 VAL A O 1
ATOM 2035 N N . LEU A 1 259 ? 26.548 -0.514 -8.242 1.00 92.44 259 LEU A N 1
ATOM 2036 C CA . LEU A 1 259 ? 27.505 0.441 -8.799 1.00 92.44 259 LEU A CA 1
ATOM 2037 C C . LEU A 1 259 ? 28.107 -0.074 -10.115 1.00 92.44 259 LEU A C 1
ATOM 2039 O O . LEU A 1 259 ? 28.165 0.664 -11.095 1.00 92.44 259 LEU A O 1
ATOM 2043 N N . GLY A 1 260 ? 28.500 -1.352 -10.158 1.00 94.62 260 GLY A N 1
ATOM 2044 C CA . GLY A 1 260 ? 29.040 -1.985 -11.360 1.00 94.62 260 GLY A CA 1
ATOM 2045 C C . GLY A 1 260 ? 28.011 -2.084 -12.486 1.00 94.62 260 GLY A C 1
ATOM 2046 O O . GLY A 1 260 ? 28.332 -1.812 -13.640 1.00 94.62 260 GLY A O 1
ATOM 2047 N N . GLY A 1 261 ? 26.757 -2.405 -12.162 1.00 92.44 261 GLY A N 1
ATOM 2048 C CA . GLY A 1 261 ? 25.672 -2.449 -13.138 1.00 92.44 261 GLY A CA 1
ATOM 2049 C C . GLY A 1 261 ? 25.311 -1.072 -13.694 1.00 92.44 261 GLY A C 1
ATOM 2050 O O . GLY A 1 261 ? 25.130 -0.930 -14.900 1.00 92.44 261 GLY A O 1
ATOM 2051 N N . VAL A 1 262 ? 25.263 -0.043 -12.844 1.00 92.88 262 VAL A N 1
ATOM 2052 C CA . VAL A 1 262 ? 25.059 1.345 -13.288 1.00 92.88 262 VAL A CA 1
ATOM 2053 C C . VAL A 1 262 ? 26.207 1.790 -14.192 1.00 92.88 262 VAL A C 1
ATOM 2055 O O . VAL A 1 262 ? 25.956 2.333 -15.265 1.00 92.88 262 VAL A O 1
ATOM 2058 N N . LEU A 1 263 ? 27.458 1.501 -13.819 1.00 94.25 263 LEU A N 1
ATOM 2059 C CA . LEU A 1 263 ? 28.620 1.785 -14.663 1.00 94.25 263 LEU A CA 1
ATOM 2060 C C . LEU A 1 263 ? 28.519 1.083 -16.025 1.00 94.25 263 LEU A C 1
ATOM 2062 O O . LEU A 1 263 ? 28.778 1.708 -17.047 1.00 94.25 263 LEU A O 1
ATOM 2066 N N . ALA A 1 264 ? 28.095 -0.183 -16.059 1.00 94.00 264 ALA A N 1
ATOM 2067 C CA . ALA A 1 264 ? 27.898 -0.916 -17.308 1.00 94.00 264 ALA A CA 1
ATOM 2068 C C . ALA A 1 264 ? 26.829 -0.271 -18.208 1.00 94.00 264 ALA A C 1
ATOM 2070 O O . ALA A 1 264 ? 27.023 -0.195 -19.419 1.00 94.00 264 ALA A O 1
ATOM 2071 N N . LEU A 1 265 ? 25.736 0.248 -17.634 1.00 91.62 265 LEU A N 1
ATOM 2072 C CA . LEU A 1 265 ? 24.720 0.997 -18.386 1.00 91.62 265 LEU A CA 1
ATOM 2073 C C . LEU A 1 265 ? 25.282 2.300 -18.968 1.00 91.62 265 LEU A C 1
ATOM 2075 O O . LEU A 1 265 ? 25.001 2.624 -20.120 1.00 91.62 265 LEU A O 1
ATOM 2079 N N . TYR A 1 266 ? 26.114 3.020 -18.211 1.00 92.00 266 TYR A N 1
ATOM 2080 C CA . TYR A 1 266 ? 26.803 4.207 -18.724 1.00 92.00 266 TYR A CA 1
ATOM 2081 C C . TYR A 1 266 ? 27.815 3.867 -19.821 1.00 92.00 266 TYR A C 1
ATOM 2083 O O . TYR A 1 266 ? 27.893 4.579 -20.817 1.00 92.00 266 TYR A O 1
ATOM 2091 N N . LEU A 1 267 ? 28.561 2.768 -19.691 1.00 92.94 267 LEU A N 1
ATOM 2092 C CA . LEU A 1 267 ? 29.471 2.305 -20.741 1.00 92.94 267 LEU A CA 1
ATOM 2093 C C . LEU A 1 267 ? 28.716 1.885 -22.005 1.00 92.94 267 LEU A C 1
ATOM 2095 O O . LEU A 1 267 ? 29.168 2.190 -23.104 1.00 92.94 267 LEU A O 1
ATOM 2099 N N . LEU A 1 268 ? 27.556 1.236 -21.867 1.00 89.88 268 LEU A N 1
ATOM 2100 C CA . LEU A 1 268 ? 26.675 0.922 -22.993 1.00 89.88 268 LEU A CA 1
ATOM 2101 C C . LEU A 1 268 ? 26.217 2.201 -23.706 1.00 89.88 268 LEU A C 1
ATOM 2103 O O . LEU A 1 268 ? 26.295 2.286 -24.930 1.00 89.88 268 LEU A O 1
ATOM 2107 N N . PHE A 1 269 ? 25.781 3.203 -22.940 1.00 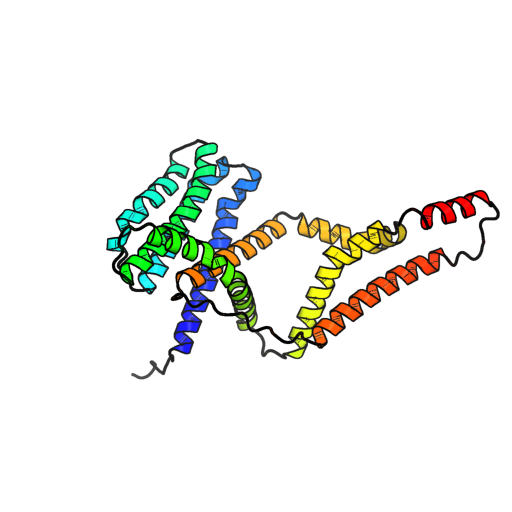89.62 269 PHE A N 1
ATOM 2108 C CA . PHE A 1 269 ? 25.398 4.512 -23.463 1.00 89.62 269 PHE A CA 1
ATOM 2109 C C . PHE A 1 269 ? 26.552 5.185 -24.218 1.00 89.62 269 PHE A C 1
ATOM 2111 O O . PHE A 1 269 ? 26.386 5.572 -25.374 1.00 89.62 269 PHE A O 1
ATOM 2118 N N . LEU A 1 270 ? 27.744 5.233 -23.616 1.00 88.94 270 LEU A N 1
ATOM 2119 C CA . LEU A 1 270 ? 28.947 5.771 -24.256 1.00 88.94 270 LEU A CA 1
ATOM 2120 C C . LEU A 1 270 ? 29.339 4.987 -25.511 1.00 88.94 270 LEU A C 1
ATOM 2122 O O . LEU A 1 270 ? 29.739 5.591 -26.498 1.00 88.94 270 LEU A O 1
ATOM 2126 N N . GLY A 1 271 ? 29.205 3.660 -25.508 1.00 86.88 271 GLY A N 1
ATOM 2127 C CA . GLY A 1 271 ? 29.495 2.820 -26.670 1.00 86.88 271 GLY A CA 1
ATOM 2128 C C . GLY A 1 271 ? 28.590 3.139 -27.862 1.00 86.88 271 GLY A C 1
ATOM 2129 O O . GLY A 1 271 ? 29.077 3.276 -28.985 1.00 86.88 271 GLY A O 1
ATOM 2130 N N . ILE A 1 272 ? 27.292 3.331 -27.613 1.00 84.88 272 ILE A N 1
ATOM 2131 C CA . ILE A 1 272 ? 26.324 3.750 -28.639 1.00 84.88 272 ILE A CA 1
ATOM 2132 C C . ILE A 1 272 ? 26.668 5.154 -29.159 1.00 84.88 272 ILE A C 1
ATOM 2134 O O . ILE A 1 272 ? 26.679 5.382 -30.369 1.00 84.88 272 ILE A O 1
ATOM 2138 N N . GLN A 1 273 ? 27.028 6.084 -28.270 1.00 82.38 273 GLN A N 1
ATOM 2139 C CA . GLN A 1 273 ? 27.457 7.427 -28.669 1.00 82.38 273 GLN A CA 1
ATOM 2140 C C . GLN A 1 273 ? 28.769 7.420 -29.462 1.00 82.38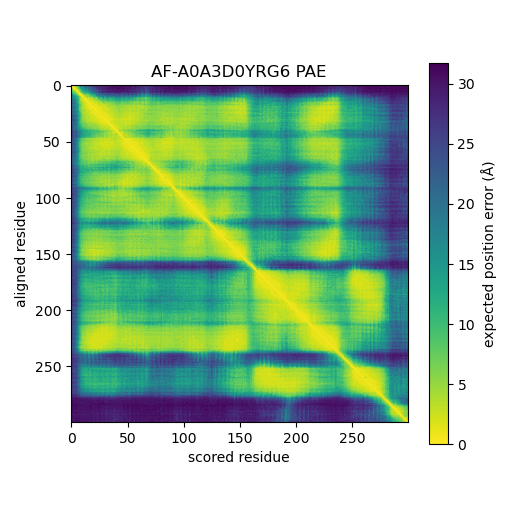 273 GLN A C 1
ATOM 2142 O O . GLN A 1 273 ? 28.916 8.173 -30.422 1.00 82.38 273 GLN A O 1
ATOM 2147 N N . PHE A 1 274 ? 29.714 6.548 -29.113 1.00 81.69 274 PHE A N 1
ATOM 2148 C CA . PHE A 1 274 ? 31.000 6.449 -29.794 1.00 81.69 274 PHE A CA 1
ATOM 2149 C C . PHE A 1 274 ? 30.844 5.978 -31.241 1.00 81.69 274 PHE A C 1
ATOM 2151 O O . PHE A 1 274 ? 31.471 6.540 -32.133 1.00 81.69 274 PHE A O 1
ATOM 2158 N N . GLN A 1 275 ? 29.944 5.024 -31.507 1.00 73.31 275 GLN A N 1
ATOM 2159 C CA . GLN A 1 275 ? 29.595 4.629 -32.881 1.00 73.31 275 GLN A CA 1
ATOM 2160 C C . GLN A 1 275 ? 29.021 5.799 -33.696 1.00 73.31 275 GLN A C 1
ATOM 2162 O O . GLN A 1 275 ? 29.237 5.878 -34.902 1.00 73.31 275 GLN A O 1
ATOM 2167 N N . LYS A 1 276 ? 28.333 6.730 -33.030 1.00 66.38 276 LYS A N 1
ATOM 2168 C CA . LYS A 1 276 ? 27.791 7.963 -33.616 1.00 66.38 276 LYS A CA 1
ATOM 2169 C C . LYS A 1 276 ? 28.873 9.002 -33.921 1.00 66.38 276 LYS A C 1
ATOM 2171 O O . LYS A 1 276 ? 28.748 9.743 -34.887 1.00 66.38 276 LYS A O 1
ATOM 2176 N N . LEU A 1 277 ? 29.917 9.071 -33.094 1.00 66.44 277 LEU A N 1
ATOM 2177 C CA . LEU A 1 277 ? 31.060 9.971 -33.287 1.0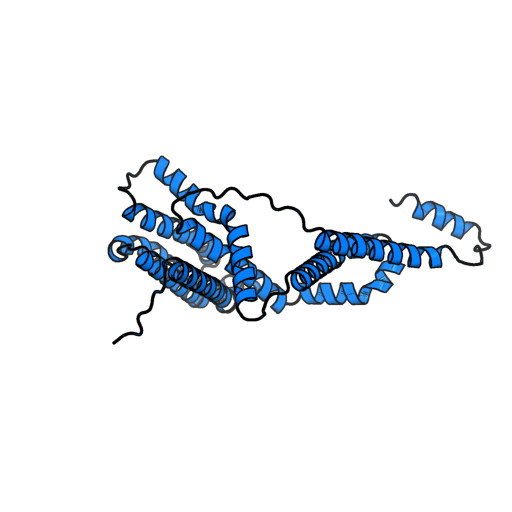0 66.44 277 LEU A CA 1
ATOM 2178 C C . LEU A 1 277 ? 32.063 9.413 -34.307 1.00 66.44 277 LEU A C 1
ATOM 2180 O O . LEU A 1 277 ? 32.742 10.177 -34.987 1.00 66.44 277 LEU A O 1
ATOM 2184 N N . TRP A 1 278 ? 32.120 8.090 -34.462 1.00 63.97 278 TRP A N 1
ATOM 2185 C CA . TRP A 1 278 ? 32.983 7.393 -35.415 1.00 63.97 278 TRP A CA 1
ATOM 2186 C C . TRP A 1 278 ? 32.342 7.270 -36.807 1.00 63.97 278 TRP A C 1
ATOM 2188 O O . TRP A 1 278 ? 32.332 6.207 -37.430 1.00 63.97 278 TRP A O 1
ATOM 2198 N N . VAL A 1 279 ? 31.799 8.370 -37.329 1.00 56.47 279 VAL A N 1
ATOM 2199 C CA . VAL A 1 279 ? 31.427 8.446 -38.745 1.00 56.47 279 VAL A CA 1
ATOM 2200 C C . VAL A 1 279 ? 32.712 8.708 -39.525 1.00 56.47 279 VAL A C 1
ATOM 2202 O O . VAL A 1 279 ? 33.263 9.803 -39.492 1.00 56.47 279 VAL A O 1
ATOM 2205 N N . GLY A 1 280 ? 33.202 7.699 -40.253 1.00 52.22 280 GLY A N 1
ATOM 2206 C CA . GLY A 1 280 ? 34.417 7.772 -41.083 1.00 52.22 280 GLY A CA 1
ATOM 2207 C C . GLY A 1 280 ? 34.360 8.758 -42.263 1.00 52.22 280 GLY A C 1
ATOM 2208 O O . GLY A 1 280 ? 35.203 8.690 -43.155 1.00 52.22 280 GLY A O 1
ATOM 2209 N N . ARG A 1 281 ? 33.366 9.652 -42.303 1.00 51.25 281 ARG A N 1
ATOM 2210 C CA . ARG A 1 281 ? 33.239 10.766 -43.244 1.00 51.25 281 ARG A CA 1
ATOM 2211 C C . ARG A 1 281 ? 32.598 11.950 -42.524 1.00 51.25 281 ARG A C 1
ATOM 2213 O O . ARG A 1 281 ? 31.433 11.879 -42.146 1.00 51.25 281 ARG A O 1
ATOM 2220 N N . LEU A 1 282 ? 33.339 13.046 -42.382 1.00 52.53 282 LEU A N 1
ATOM 2221 C CA . LEU A 1 282 ? 32.717 14.349 -42.151 1.00 52.53 282 LEU A CA 1
ATOM 2222 C C . LEU A 1 282 ? 31.699 14.596 -43.280 1.00 52.53 282 LEU A C 1
ATOM 2224 O O . LEU A 1 282 ? 32.047 14.362 -44.444 1.00 52.53 282 LEU A O 1
ATOM 2228 N N . PRO A 1 283 ? 30.469 15.059 -42.985 1.00 47.69 283 PRO A N 1
ATOM 2229 C CA . PRO A 1 283 ? 29.628 15.641 -44.017 1.00 47.69 283 PRO A CA 1
ATOM 2230 C C . PRO A 1 283 ? 30.444 16.772 -44.647 1.00 47.69 283 PRO A C 1
ATOM 2232 O O . PRO A 1 283 ? 30.883 17.684 -43.949 1.00 47.69 283 PRO A O 1
ATOM 2235 N N . PHE A 1 284 ? 30.700 16.697 -45.952 1.00 50.94 284 PHE A N 1
ATOM 2236 C CA . PHE A 1 284 ? 31.393 17.765 -46.685 1.00 50.94 284 PHE A CA 1
ATOM 2237 C C . PHE A 1 284 ? 30.589 19.083 -46.689 1.00 50.94 284 PHE A C 1
ATOM 2239 O O . PHE A 1 284 ? 31.096 20.113 -47.129 1.00 50.94 284 PHE A O 1
ATOM 2246 N N . GLU A 1 285 ? 29.362 19.075 -46.162 1.00 57.62 285 GLU A N 1
ATOM 2247 C CA . GLU A 1 285 ? 28.521 20.249 -45.988 1.00 57.62 285 GLU A CA 1
ATOM 2248 C C . GLU A 1 285 ? 28.681 20.823 -44.574 1.00 57.62 285 GLU A C 1
ATOM 2250 O O . GLU A 1 285 ? 28.157 20.322 -43.579 1.00 57.62 285 GLU A O 1
ATOM 2255 N N . PHE A 1 286 ? 29.424 21.928 -44.502 1.00 56.84 286 PHE A N 1
ATOM 2256 C CA . PHE A 1 286 ? 29.735 22.696 -43.291 1.00 56.84 286 PHE A CA 1
ATOM 2257 C C . PHE A 1 286 ? 28.486 23.086 -42.465 1.00 56.84 286 PHE A C 1
ATOM 2259 O O . PHE A 1 286 ? 28.591 23.337 -41.266 1.00 56.84 286 PHE A O 1
ATOM 2266 N N . ALA A 1 287 ? 27.301 23.127 -43.088 1.00 58.28 287 ALA A N 1
ATOM 2267 C CA . ALA A 1 287 ? 26.036 23.488 -42.450 1.00 58.28 287 ALA A CA 1
ATOM 2268 C C . ALA A 1 287 ? 25.564 22.451 -41.412 1.00 58.28 287 ALA A C 1
ATOM 2270 O O . ALA A 1 287 ? 25.155 22.832 -40.312 1.00 58.28 287 ALA A O 1
ATOM 2271 N N . ASP A 1 288 ? 25.707 21.157 -41.706 1.00 55.56 288 ASP A N 1
ATOM 2272 C CA . ASP A 1 288 ? 25.261 20.086 -40.808 1.00 55.56 288 ASP A CA 1
ATOM 2273 C C . ASP A 1 288 ? 26.215 19.919 -39.620 1.00 55.56 288 ASP A C 1
ATOM 2275 O O . ASP A 1 288 ? 25.784 19.725 -38.482 1.00 55.56 288 ASP A O 1
ATOM 2279 N N . ALA A 1 289 ? 27.520 20.097 -39.847 1.00 58.22 289 ALA A N 1
ATOM 2280 C CA . ALA A 1 289 ? 28.520 20.099 -38.780 1.00 58.22 289 ALA A CA 1
ATOM 2281 C C . ALA A 1 289 ? 28.294 21.252 -37.779 1.00 58.22 289 ALA A C 1
ATOM 2283 O O . ALA A 1 289 ? 28.414 21.060 -36.568 1.00 58.22 289 ALA A O 1
ATOM 2284 N N . VAL A 1 290 ? 27.901 22.438 -38.263 1.00 62.50 290 VAL A N 1
ATOM 2285 C CA . VAL A 1 290 ? 27.550 23.586 -37.407 1.00 62.50 290 VAL A CA 1
ATOM 2286 C C . VAL A 1 290 ? 26.262 23.331 -36.623 1.00 62.50 290 VAL A C 1
ATOM 2288 O O . VAL A 1 290 ? 26.182 23.724 -35.456 1.00 62.50 290 VAL A O 1
ATOM 2291 N N . TYR A 1 291 ? 25.277 22.656 -37.221 1.00 61.62 291 TYR A N 1
ATOM 2292 C CA . TYR A 1 291 ? 24.043 22.281 -36.533 1.00 61.62 291 TYR A CA 1
ATOM 2293 C C . TYR A 1 291 ? 24.324 21.340 -35.351 1.00 61.62 291 TYR A C 1
ATOM 2295 O O . TYR A 1 291 ? 23.918 21.649 -34.233 1.00 61.62 291 TYR A O 1
ATOM 2303 N N . PHE A 1 292 ? 25.115 20.279 -35.552 1.00 57.03 292 PHE A N 1
ATOM 2304 C CA . PHE A 1 292 ? 25.455 19.319 -34.491 1.00 57.03 292 PHE A CA 1
ATOM 2305 C C . PHE A 1 292 ? 26.276 19.926 -33.341 1.00 57.03 292 PHE A C 1
ATOM 2307 O O . PHE A 1 292 ? 26.027 19.609 -32.176 1.00 57.03 292 PHE A O 1
ATOM 2314 N N . VAL A 1 293 ? 27.222 20.826 -33.636 1.00 61.22 293 VAL A N 1
ATOM 2315 C CA . VAL A 1 293 ? 28.031 21.500 -32.602 1.00 61.22 293 VAL A CA 1
ATOM 2316 C C . VAL A 1 293 ? 27.190 22.493 -31.793 1.00 61.22 293 VAL A C 1
ATOM 2318 O O . VAL A 1 293 ? 27.354 22.591 -30.576 1.00 61.22 293 VAL A O 1
ATOM 2321 N N . LYS A 1 294 ? 26.260 23.212 -32.436 1.00 56.19 294 LYS A N 1
ATOM 2322 C CA . LYS A 1 294 ? 25.392 24.174 -31.742 1.00 56.19 294 LYS A CA 1
ATOM 2323 C C . LYS A 1 294 ? 24.264 23.511 -30.957 1.00 56.19 294 LYS A C 1
ATOM 2325 O O . LYS A 1 294 ? 23.946 23.996 -29.876 1.00 56.19 294 LYS A O 1
ATOM 2330 N N . SER A 1 295 ? 23.672 22.428 -31.461 1.00 59.47 295 SER A N 1
ATOM 2331 C CA . SER A 1 295 ? 22.567 21.752 -30.776 1.00 59.47 295 SER A CA 1
ATOM 2332 C C . SER A 1 295 ? 23.043 20.875 -29.617 1.00 59.47 295 SER A C 1
ATOM 2334 O O . SER A 1 295 ? 22.353 20.787 -28.610 1.00 59.47 295 SER A O 1
ATOM 2336 N N . GLY A 1 296 ? 24.223 20.253 -29.725 1.00 47.84 296 GLY A N 1
ATOM 2337 C CA . GLY A 1 296 ? 24.729 19.328 -28.706 1.00 47.84 296 GLY A CA 1
ATOM 2338 C C . GLY A 1 296 ? 25.306 19.991 -27.449 1.00 47.84 296 GLY A C 1
ATOM 2339 O O . GLY A 1 296 ? 25.208 19.414 -26.372 1.00 47.84 296 GLY A O 1
ATOM 2340 N N . PHE A 1 297 ? 25.895 21.190 -27.560 1.00 46.78 297 PHE A N 1
ATOM 2341 C CA . PHE A 1 297 ? 26.575 21.854 -26.431 1.00 46.78 297 PHE A CA 1
ATOM 2342 C C . PHE A 1 297 ? 25.662 22.780 -25.603 1.00 46.78 297 PHE A C 1
ATOM 2344 O O . PHE A 1 297 ? 25.958 23.035 -24.442 1.00 46.78 297 PHE A O 1
ATOM 2351 N N . TRP A 1 298 ? 24.551 23.268 -26.171 1.00 43.91 298 TRP A N 1
ATOM 2352 C CA . TRP A 1 298 ? 23.656 24.252 -25.529 1.00 43.91 298 TRP A CA 1
ATOM 2353 C C . TRP A 1 298 ? 22.284 23.695 -25.107 1.00 43.91 298 TRP A C 1
ATOM 2355 O O . TRP A 1 298 ? 21.405 24.466 -24.729 1.00 43.91 298 TRP A O 1
ATOM 2365 N N . GLN A 1 299 ? 22.077 22.377 -25.196 1.00 43.94 299 GLN A N 1
ATOM 2366 C CA . GLN A 1 299 ? 20.855 21.696 -24.727 1.00 43.94 299 GLN A CA 1
ATOM 2367 C C . GLN A 1 299 ? 21.049 20.879 -23.434 1.00 43.94 299 GLN A C 1
ATOM 2369 O O . GLN A 1 299 ? 20.117 20.198 -23.007 1.00 43.94 299 GLN A O 1
ATOM 2374 N N . LEU A 1 300 ? 22.230 20.959 -22.812 1.00 33.38 300 LEU A N 1
ATOM 2375 C CA . LEU A 1 300 ? 22.471 20.559 -21.418 1.00 33.38 300 LEU A CA 1
ATOM 2376 C C . LEU A 1 300 ? 22.194 21.741 -20.483 1.00 33.38 300 LEU A C 1
ATOM 2378 O O . LEU A 1 300 ? 21.726 21.479 -19.353 1.00 33.38 300 LEU A O 1
#

Radius of gyration: 27.18 Å; Cα contacts (8 Å, |Δi|>4): 192; chains: 1; bounding box: 64×63×81 Å

pLDDT: mean 77.62, std 15.02, range [28.2, 94.62]